Protein AF-A0A9P5IWE4-F1 (afdb_monomer)

Organism: NCBI:txid139641

Secondary structure (DSSP, 8-state):
-HHHHHHHHHHHHHHHHHHS-GGGS-GGGHHHHHHHHHHTT-HHHHHHHHHHHHHH--S-HHHHHHTSSS-----HHHHHHHHHHHHHHHHHHHHHHHHHHHS-S--S----TTS-HHHHHHHHHHHHHHHHHHHHHHHHTT--SHHHHHHHHHHS-HHHHHHHHHT-----HHHHHHHHHHHHH------HHHHHHHHHHHHHHHHHHHT-----HHHHHHHHHHHHHHTT-

Foldseek 3Di:
DVPVVLVVLLVVLVVVCVVPPLVNDDLLCLLVQCLSCLVSVVFVSNWVSLLVLLAPDFAQLLVSNVPNPDDRPDDPVQSVVSLVLSLVLLVQLLVLLVCLLPDQPDDDDDPDPDPPPPVVVVVNQQSVQLNV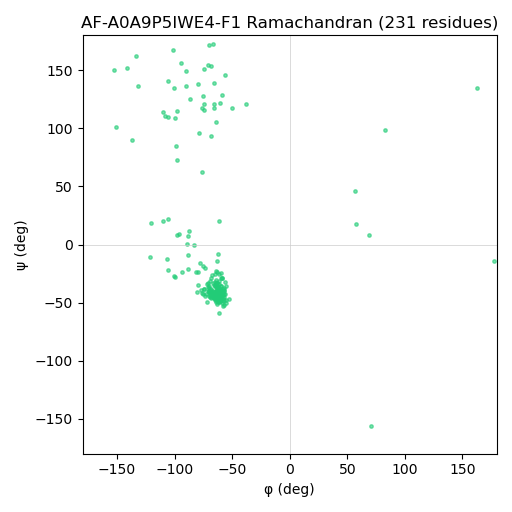LSQVLCVVLLSDDPVSVNVRSRGGHLNSSLVSQLPRDGDTVVQVVQVVVCVPPVDDDDDVPNVVSSVSSNVSSVVSSVVSIGDGSVVVVVVVVVVVVVVPD

Radius of gyration: 24.65 Å; Cα contacts (8 Å, |Δi|>4): 220; chains: 1; bounding box: 62×40×68 Å

pLDDT: mean 80.18, std 16.72, range [37.69, 95.94]

Structure (mmCIF, N/CA/C/O backbone):
data_AF-A0A9P5IWE4-F1
#
_entry.id   AF-A0A9P5IWE4-F1
#
loop_
_atom_site.group_PDB
_atom_site.id
_atom_site.type_symbol
_atom_site.label_atom_id
_atom_site.label_alt_id
_atom_site.label_comp_id
_atom_site.label_asym_id
_atom_site.label_entity_id
_atom_site.label_seq_id
_atom_site.pdbx_PDB_ins_code
_atom_site.Cartn_x
_atom_site.Cartn_y
_atom_site.Cartn_z
_atom_site.occupancy
_atom_site.B_iso_or_equiv
_atom_site.auth_seq_id
_atom_site.auth_comp_id
_atom_site.auth_asym_id
_atom_site.auth_atom_id
_atom_site.pdbx_PDB_model_num
ATOM 1 N N . MET A 1 1 ? -19.707 -2.399 36.790 1.00 53.59 1 MET A N 1
ATOM 2 C CA . MET A 1 1 ? -19.497 -3.563 35.892 1.00 53.59 1 MET A CA 1
ATOM 3 C C . MET A 1 1 ? -18.721 -3.228 34.608 1.00 53.59 1 MET A C 1
ATOM 5 O O . MET A 1 1 ? -18.033 -4.107 34.103 1.00 53.59 1 MET A O 1
ATOM 9 N N . HIS A 1 2 ? -18.761 -1.986 34.102 1.00 62.91 2 HIS A N 1
ATOM 10 C CA . HIS A 1 2 ? -18.034 -1.587 32.883 1.00 62.91 2 HIS A CA 1
ATOM 11 C C . HIS A 1 2 ? -16.498 -1.637 33.000 1.00 62.91 2 HIS A C 1
ATOM 13 O O . HIS A 1 2 ? -15.838 -2.120 32.087 1.00 62.91 2 HIS A O 1
ATOM 19 N N . GLU A 1 3 ? -15.915 -1.200 34.119 1.00 70.25 3 GLU A N 1
ATOM 20 C CA . GLU A 1 3 ? -14.449 -1.109 34.252 1.00 70.25 3 GLU A CA 1
ATOM 21 C C . GLU A 1 3 ? -13.747 -2.469 34.311 1.00 70.25 3 GLU A C 1
ATOM 23 O O . GLU A 1 3 ? -12.768 -2.682 33.601 1.00 70.25 3 GLU A O 1
ATOM 28 N N . ALA A 1 4 ? -14.269 -3.416 35.099 1.00 74.25 4 ALA A N 1
ATOM 29 C CA . ALA A 1 4 ? -13.709 -4.767 35.181 1.00 74.25 4 ALA A CA 1
ATOM 30 C C . ALA A 1 4 ? -13.783 -5.494 33.827 1.00 74.25 4 ALA A C 1
ATOM 32 O O . ALA A 1 4 ? -12.821 -6.136 33.415 1.00 74.25 4 ALA A O 1
ATOM 33 N N . THR A 1 5 ? -14.894 -5.328 33.103 1.00 74.62 5 THR A N 1
ATOM 34 C CA . THR A 1 5 ? -15.086 -5.896 31.761 1.00 74.62 5 THR A CA 1
ATOM 35 C C . THR A 1 5 ? -14.100 -5.287 30.761 1.00 74.62 5 THR A C 1
ATOM 37 O O . THR A 1 5 ? -13.413 -6.020 30.055 1.00 74.62 5 THR A O 1
ATOM 40 N N . ASN A 1 6 ? -13.938 -3.961 30.762 1.00 72.56 6 ASN A N 1
ATOM 41 C CA . ASN A 1 6 ? -12.964 -3.275 29.910 1.00 72.56 6 ASN A CA 1
ATOM 42 C C . ASN A 1 6 ? -11.524 -3.704 30.212 1.00 72.56 6 ASN A C 1
ATOM 44 O O . ASN A 1 6 ? -10.745 -3.922 29.287 1.00 72.56 6 ASN A O 1
ATOM 48 N N . LEU A 1 7 ? -11.170 -3.861 31.491 1.00 78.00 7 LEU A N 1
ATOM 49 C CA . LEU A 1 7 ? -9.839 -4.299 31.905 1.00 78.00 7 LEU A CA 1
ATOM 50 C C . LEU A 1 7 ? -9.550 -5.738 31.455 1.00 78.00 7 LEU A C 1
ATOM 52 O O . LEU A 1 7 ? -8.474 -6.008 30.919 1.00 78.00 7 LEU A O 1
ATOM 56 N N . ILE A 1 8 ? -10.505 -6.653 31.650 1.00 82.94 8 ILE A N 1
ATOM 57 C CA . ILE A 1 8 ? -10.372 -8.059 31.246 1.00 82.94 8 ILE A CA 1
ATOM 58 C C . ILE A 1 8 ? -10.255 -8.163 29.726 1.00 82.94 8 ILE A C 1
ATOM 60 O O . ILE A 1 8 ? -9.349 -8.839 29.239 1.00 82.94 8 ILE A O 1
ATOM 64 N N . ILE A 1 9 ? -11.107 -7.461 28.974 1.00 79.38 9 ILE A N 1
ATOM 65 C CA . ILE A 1 9 ? -11.071 -7.515 27.510 1.00 79.38 9 ILE A CA 1
ATOM 66 C C . ILE A 1 9 ? -9.802 -6.858 26.966 1.00 79.38 9 ILE A C 1
ATOM 68 O O . ILE A 1 9 ? -9.167 -7.431 26.089 1.00 79.38 9 ILE A O 1
ATOM 72 N N . ALA A 1 10 ? -9.362 -5.722 27.514 1.00 77.44 10 ALA A N 1
ATOM 73 C CA . ALA A 1 10 ? -8.100 -5.105 27.105 1.00 77.44 10 ALA A CA 1
ATOM 74 C C . ALA A 1 10 ? -6.900 -6.029 27.375 1.00 77.44 10 ALA A C 1
ATOM 76 O O . ALA A 1 10 ? -5.994 -6.135 26.548 1.00 77.44 10 ALA A O 1
ATOM 77 N N . LYS A 1 11 ? -6.893 -6.737 28.514 1.00 84.75 11 LYS A N 1
ATOM 78 C CA . LYS A 1 11 ? -5.844 -7.711 28.842 1.00 84.75 11 LYS A CA 1
ATOM 79 C C . LYS A 1 11 ? -5.873 -8.915 27.899 1.00 84.75 11 LYS A C 1
ATOM 81 O O . LYS A 1 11 ? -4.818 -9.326 27.419 1.00 84.75 11 LYS A O 1
ATOM 86 N N . TRP A 1 12 ? -7.060 -9.450 27.615 1.00 86.25 12 TRP A N 1
ATOM 87 C CA . TRP A 1 12 ? -7.237 -10.522 26.639 1.00 86.25 12 TRP A CA 1
ATOM 88 C C . TRP A 1 12 ? -6.775 -10.085 25.246 1.00 86.25 12 TRP A C 1
ATOM 90 O O . TRP A 1 12 ? -5.969 -10.780 24.639 1.00 86.25 12 TRP A O 1
ATOM 100 N N . ALA A 1 13 ? -7.198 -8.909 24.778 1.00 81.38 13 ALA A N 1
ATOM 101 C CA . ALA A 1 13 ? -6.863 -8.399 23.455 1.00 81.38 13 ALA A CA 1
ATOM 102 C C . ALA A 1 13 ? -5.350 -8.207 23.295 1.00 81.38 13 ALA A C 1
ATOM 104 O O . ALA A 1 13 ? -4.779 -8.656 22.308 1.00 81.38 13 ALA A O 1
ATOM 105 N N . ARG A 1 14 ? -4.662 -7.629 24.290 1.00 81.81 14 ARG A N 1
ATOM 106 C CA . ARG A 1 14 ? -3.191 -7.523 24.266 1.00 81.81 14 ARG A CA 1
ATOM 107 C C . ARG A 1 14 ? -2.515 -8.891 24.218 1.00 81.81 14 ARG A C 1
ATOM 109 O O . ARG A 1 14 ? -1.581 -9.086 23.450 1.00 81.81 14 ARG A O 1
ATOM 116 N N . SER A 1 15 ? -2.998 -9.850 25.012 1.00 86.75 15 SER A N 1
ATOM 117 C CA . SER A 1 15 ? -2.485 -11.224 24.977 1.00 86.75 15 SER A CA 1
ATOM 118 C C . SER A 1 15 ? -2.710 -11.881 23.613 1.00 86.75 15 SER A C 1
ATOM 120 O O . SER A 1 15 ? -1.835 -12.594 23.129 1.00 86.75 15 SER A O 1
ATOM 122 N N . TYR A 1 16 ? -3.863 -11.628 22.994 1.00 86.81 16 TYR A N 1
ATOM 123 C CA . TYR A 1 16 ? -4.198 -12.107 21.662 1.00 86.81 16 TYR A CA 1
ATOM 124 C C . TYR A 1 16 ? -3.250 -11.519 20.613 1.00 86.81 16 TYR A C 1
ATOM 126 O O . TYR A 1 16 ? -2.615 -12.279 19.894 1.00 86.81 16 TYR A O 1
ATOM 134 N N . PHE A 1 17 ? -3.058 -10.197 20.576 1.00 85.69 17 PHE A N 1
ATOM 135 C CA . PHE A 1 17 ? -2.161 -9.562 19.600 1.00 85.69 17 PHE A CA 1
ATOM 136 C C . PHE A 1 17 ? -0.681 -9.897 19.809 1.00 85.69 17 PHE A C 1
ATOM 138 O O . PHE A 1 17 ? 0.089 -9.895 18.852 1.00 85.69 17 PHE A O 1
ATOM 145 N N . HIS A 1 18 ? -0.279 -10.229 21.037 1.00 85.50 18 HIS A N 1
ATOM 146 C CA . HIS A 1 18 ? 1.060 -10.747 21.307 1.00 85.50 18 HIS A CA 1
ATOM 147 C C . HIS A 1 18 ? 1.252 -12.163 20.739 1.00 85.50 18 HIS A C 1
ATOM 149 O O . HIS A 1 18 ? 2.315 -12.481 20.213 1.00 85.50 18 HIS A O 1
ATOM 155 N N . ALA A 1 19 ? 0.240 -13.028 20.852 1.00 88.06 19 ALA A N 1
ATOM 156 C CA . ALA A 1 19 ? 0.277 -14.385 20.302 1.00 88.06 19 ALA A CA 1
ATOM 157 C C . ALA A 1 19 ? -0.013 -14.430 18.791 1.00 88.06 19 ALA A C 1
ATOM 159 O O . ALA A 1 19 ? 0.354 -15.384 18.111 1.00 88.06 19 ALA A O 1
ATOM 160 N N . SER A 1 20 ? -0.701 -13.420 18.267 1.00 87.44 20 SER A N 1
ATOM 161 C CA . SER A 1 20 ? -1.136 -13.312 16.878 1.00 87.44 20 SER A CA 1
ATOM 162 C C . SER A 1 20 ? -0.893 -11.881 16.393 1.00 87.44 20 SER A C 1
ATOM 164 O O . SER A 1 20 ? -1.759 -11.015 16.538 1.00 87.44 20 SER A O 1
ATOM 166 N N . PRO A 1 21 ? 0.294 -11.599 15.835 1.00 88.69 21 PRO A N 1
ATOM 167 C CA . PRO A 1 21 ? 0.624 -10.285 15.307 1.00 88.69 21 PRO A CA 1
ATOM 168 C C . PRO A 1 21 ? -0.379 -9.806 14.249 1.00 88.69 21 PRO A C 1
ATOM 170 O O . PRO A 1 21 ? -0.886 -10.568 13.424 1.00 88.69 21 PRO A O 1
ATOM 173 N N . ILE A 1 22 ? -0.634 -8.496 14.208 1.00 88.38 22 ILE A N 1
ATOM 174 C CA . ILE A 1 22 ? -1.583 -7.889 13.254 1.00 88.38 22 ILE A CA 1
ATOM 175 C C . ILE A 1 22 ? -1.174 -8.143 11.794 1.00 88.38 22 ILE A C 1
ATOM 177 O O . ILE A 1 22 ? -2.025 -8.228 10.909 1.00 88.38 22 ILE A O 1
ATOM 181 N N . ILE A 1 23 ? 0.125 -8.289 11.524 1.00 87.50 23 ILE A N 1
ATOM 182 C CA . ILE A 1 23 ? 0.634 -8.566 10.176 1.00 87.50 23 ILE A CA 1
ATOM 183 C C . ILE A 1 23 ? 0.186 -9.930 9.632 1.00 87.50 23 ILE A C 1
ATOM 185 O O . ILE A 1 23 ? 0.036 -10.055 8.414 1.00 87.50 23 ILE A O 1
ATOM 189 N N . ASP A 1 24 ? -0.115 -10.891 10.506 1.00 89.69 24 ASP A N 1
ATOM 190 C CA . ASP A 1 24 ? -0.492 -12.260 10.134 1.00 89.69 24 ASP A CA 1
ATOM 191 C C . ASP A 1 24 ? -2.000 -12.420 9.897 1.00 89.69 24 ASP A C 1
ATOM 193 O O . ASP A 1 24 ? -2.459 -13.436 9.376 1.00 89.69 24 ASP A O 1
ATOM 197 N N . HIS A 1 25 ? -2.787 -11.396 10.234 1.00 89.88 25 HIS A N 1
ATOM 198 C CA . HIS A 1 25 ? -4.233 -11.419 10.054 1.00 89.88 25 HIS A CA 1
ATOM 199 C C . HIS A 1 25 ? -4.642 -11.262 8.588 1.00 89.88 25 HIS A C 1
ATOM 201 O O . HIS A 1 25 ? -3.966 -10.600 7.779 1.00 89.88 25 HIS A O 1
ATOM 207 N N . ARG A 1 26 ? -5.796 -11.851 8.248 1.00 90.31 26 ARG A N 1
ATOM 208 C CA . ARG A 1 26 ? -6.389 -11.712 6.917 1.00 90.31 26 ARG A CA 1
ATOM 209 C C . ARG A 1 26 ? -6.921 -10.296 6.743 1.00 90.31 26 ARG A C 1
ATOM 211 O O . ARG A 1 26 ? -7.299 -9.623 7.698 1.00 90.31 26 ARG A O 1
ATOM 218 N N . LEU A 1 27 ? -6.993 -9.849 5.490 1.00 88.00 27 LEU A N 1
ATOM 219 C CA . LEU A 1 27 ? -7.531 -8.528 5.158 1.00 88.00 27 LEU A CA 1
ATOM 220 C C . LEU A 1 27 ? -8.974 -8.347 5.668 1.00 88.00 27 LEU A C 1
ATOM 222 O O . LEU A 1 27 ? -9.312 -7.275 6.160 1.00 88.00 27 LEU A O 1
ATOM 226 N N . SER A 1 28 ? -9.782 -9.411 5.604 1.00 89.81 28 SER A N 1
ATOM 227 C CA . SER A 1 28 ? -11.166 -9.455 6.097 1.00 89.81 28 SER A CA 1
ATOM 228 C C . SER A 1 28 ? -11.303 -9.161 7.587 1.00 89.81 28 SER A C 1
ATOM 230 O O . SER A 1 28 ? -12.360 -8.722 8.027 1.00 89.81 28 SER A O 1
ATOM 232 N N . ASP A 1 29 ? -10.244 -9.398 8.359 1.00 90.94 29 ASP A N 1
ATOM 233 C CA . ASP A 1 29 ? -10.280 -9.287 9.814 1.00 90.94 29 ASP A CA 1
ATOM 234 C C . ASP A 1 29 ? -9.944 -7.854 10.252 1.00 90.94 29 ASP A C 1
ATOM 236 O O . ASP A 1 29 ? -10.312 -7.429 11.346 1.00 90.94 29 ASP A O 1
ATOM 240 N N . LEU A 1 30 ? -9.275 -7.072 9.392 1.00 92.00 30 LEU A N 1
ATOM 241 C CA . LEU A 1 30 ? -8.781 -5.740 9.741 1.00 92.00 30 LEU A CA 1
ATOM 242 C C . LEU A 1 30 ? -9.874 -4.762 10.205 1.00 92.00 30 LEU A C 1
ATOM 244 O O . LEU A 1 30 ? -9.601 -4.057 11.176 1.00 92.00 30 LEU A O 1
ATOM 248 N N . PRO A 1 31 ? -11.089 -4.700 9.613 1.00 92.12 31 PRO A N 1
ATOM 249 C CA . PRO A 1 31 ? -12.160 -3.850 10.140 1.00 92.12 31 PRO A CA 1
ATOM 250 C C . PRO A 1 31 ? -12.505 -4.174 11.601 1.00 92.12 31 PRO A C 1
ATOM 252 O O . PRO A 1 31 ? -12.620 -3.272 12.430 1.00 92.12 31 PRO A O 1
ATOM 255 N N . PHE A 1 32 ? -12.583 -5.460 11.946 1.00 90.94 32 PHE A N 1
ATOM 256 C CA . PHE A 1 32 ? -12.880 -5.901 13.306 1.00 90.94 32 PHE A CA 1
ATOM 257 C C . PHE A 1 32 ? -11.752 -5.565 14.285 1.00 90.94 32 PHE A C 1
ATOM 259 O O . PHE A 1 32 ? -11.999 -5.025 15.363 1.00 90.94 32 PHE A O 1
ATOM 266 N N . LEU A 1 33 ? -10.497 -5.816 13.898 1.00 91.69 33 LEU A N 1
ATOM 267 C CA . LEU A 1 33 ? -9.338 -5.470 14.729 1.00 91.69 33 LEU A CA 1
ATOM 268 C C . LEU A 1 33 ? -9.210 -3.953 14.915 1.00 91.69 33 LEU A C 1
ATOM 270 O O . LEU A 1 33 ? -8.820 -3.494 15.986 1.00 91.69 33 LEU A O 1
ATOM 274 N N . PHE A 1 34 ? -9.565 -3.174 13.890 1.00 91.81 34 PHE A N 1
ATOM 275 C CA . PHE A 1 34 ? -9.579 -1.714 13.939 1.00 91.81 34 PHE A CA 1
ATOM 276 C C . PHE A 1 34 ? -10.584 -1.223 14.984 1.00 91.81 34 PHE A C 1
ATOM 278 O O . PHE A 1 34 ? -10.243 -0.376 15.811 1.00 91.81 34 PHE A O 1
ATOM 285 N N . PHE A 1 35 ? -11.781 -1.816 15.006 1.00 89.94 35 PHE A N 1
ATOM 286 C CA . PHE A 1 35 ? -12.797 -1.564 16.025 1.00 89.94 35 PHE A CA 1
ATOM 287 C C . PHE A 1 35 ? -12.338 -1.954 17.438 1.00 89.94 35 PHE A C 1
ATOM 289 O O . PHE A 1 35 ? -12.437 -1.134 18.351 1.00 89.94 35 PHE A O 1
ATOM 296 N N . ILE A 1 36 ? -11.799 -3.164 17.631 1.00 88.81 36 ILE A N 1
ATOM 297 C CA . ILE A 1 36 ? -11.293 -3.614 18.940 1.00 88.81 36 ILE A CA 1
ATOM 298 C C . ILE A 1 36 ? -10.22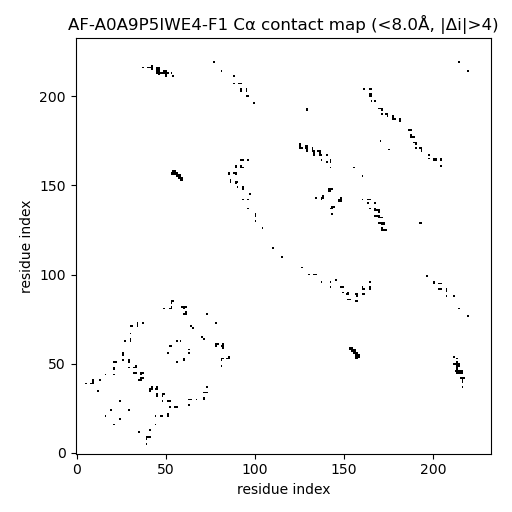9 -2.643 19.452 1.00 88.81 36 ILE A C 1
ATOM 300 O O . ILE A 1 36 ? -10.333 -2.130 20.569 1.00 88.81 36 ILE A O 1
ATOM 304 N N . ALA A 1 37 ? -9.225 -2.345 18.625 1.00 90.12 37 ALA A N 1
ATOM 305 C CA . ALA A 1 37 ? -8.127 -1.480 19.030 1.00 90.12 37 ALA A CA 1
ATOM 306 C C . ALA A 1 37 ? -8.604 -0.054 19.351 1.00 90.12 37 ALA A C 1
ATOM 308 O O . ALA A 1 37 ? -8.111 0.576 20.291 1.00 90.12 37 ALA A O 1
ATOM 309 N N . TRP A 1 38 ? -9.611 0.432 18.618 1.00 89.00 38 TRP A N 1
ATOM 310 C CA . TRP A 1 38 ? -10.285 1.691 18.910 1.00 89.00 38 TRP A CA 1
ATOM 311 C C . TRP A 1 38 ? -10.969 1.667 20.279 1.00 89.00 38 TRP A C 1
ATOM 313 O O . TRP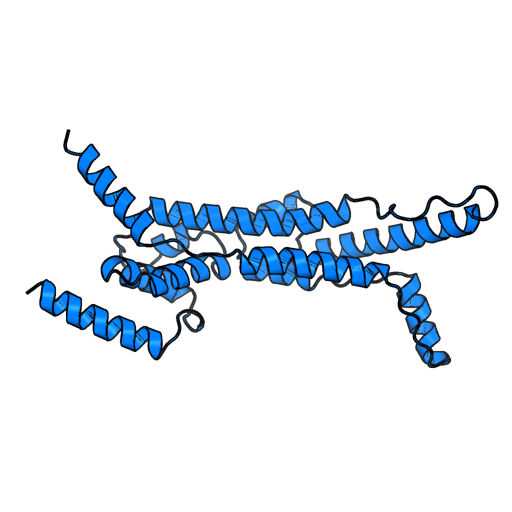 A 1 38 ? -10.628 2.488 21.135 1.00 89.00 38 TRP A O 1
ATOM 323 N N . VAL A 1 39 ? -11.904 0.739 20.513 1.00 85.88 39 VAL A N 1
ATOM 324 C CA . VAL A 1 39 ? -12.744 0.699 21.725 1.00 85.88 39 VAL A CA 1
ATOM 325 C C . VAL A 1 39 ? -11.918 0.491 22.985 1.00 85.88 39 VAL A C 1
ATOM 327 O O . VAL A 1 39 ? -12.108 1.220 23.960 1.00 85.88 39 VAL A O 1
ATOM 330 N N . PHE A 1 40 ? -10.956 -0.432 22.951 1.00 85.69 40 PHE A N 1
ATOM 331 C CA . PHE A 1 40 ? -10.155 -0.807 24.120 1.00 85.69 40 PHE A CA 1
ATOM 332 C C . PHE A 1 40 ? -8.906 0.055 24.329 1.00 85.69 40 PHE A C 1
ATOM 334 O O . PHE A 1 40 ? -8.068 -0.263 25.171 1.00 85.69 40 PHE A O 1
ATOM 341 N N . ASN A 1 41 ? -8.795 1.172 23.606 1.00 86.62 41 ASN A N 1
ATOM 342 C CA . ASN A 1 41 ? -7.712 2.141 23.753 1.00 86.62 41 ASN A CA 1
ATOM 343 C C . ASN A 1 41 ? -6.310 1.523 23.564 1.00 86.62 41 ASN A C 1
ATOM 345 O O . ASN A 1 41 ? -5.396 1.737 24.363 1.00 86.62 41 ASN A O 1
ATOM 349 N N . MET A 1 42 ? -6.160 0.718 22.513 1.00 88.06 42 MET A N 1
ATOM 350 C CA . MET A 1 42 ? -4.941 -0.029 22.207 1.00 88.06 42 MET A CA 1
ATOM 351 C C . MET A 1 42 ? -4.134 0.733 21.154 1.00 88.06 42 MET A C 1
ATOM 353 O O . MET A 1 42 ? -4.323 0.544 19.957 1.00 88.06 42 MET A O 1
ATOM 357 N N . GLU A 1 43 ? -3.320 1.695 21.596 1.00 90.88 43 GLU A N 1
ATOM 358 C CA . GLU A 1 43 ? -2.700 2.691 20.709 1.00 90.88 43 GLU A CA 1
ATOM 359 C C . GLU A 1 43 ? -1.765 2.074 19.657 1.00 90.88 43 GLU A C 1
ATOM 361 O O . GLU A 1 43 ? -1.860 2.433 18.478 1.00 90.88 43 GLU A O 1
ATOM 366 N N . ASP A 1 44 ? -0.916 1.128 20.058 1.00 91.31 44 ASP A N 1
ATOM 367 C CA . ASP A 1 44 ? 0.059 0.496 19.168 1.00 91.31 44 ASP A CA 1
ATOM 368 C C . ASP A 1 44 ? -0.635 -0.418 18.155 1.00 91.31 44 ASP A C 1
ATOM 370 O O . ASP A 1 44 ? -0.372 -0.353 16.952 1.00 91.31 44 ASP A O 1
ATOM 374 N N . GLU A 1 45 ? -1.589 -1.222 18.617 1.00 91.75 45 GLU A N 1
ATOM 375 C CA . GLU A 1 45 ? -2.388 -2.110 17.781 1.00 91.75 45 GLU A CA 1
ATOM 376 C C . GLU A 1 45 ? -3.263 -1.320 16.813 1.00 91.75 45 GLU A C 1
ATOM 378 O O . GLU A 1 45 ? -3.334 -1.645 15.630 1.00 91.75 45 GLU A O 1
ATOM 383 N N . PHE A 1 46 ? -3.857 -0.217 17.266 1.00 93.06 46 PHE A N 1
ATOM 384 C CA . PHE A 1 46 ? -4.621 0.685 16.412 1.00 93.06 46 PHE A CA 1
ATOM 385 C C . PHE A 1 46 ? -3.750 1.243 15.288 1.00 93.06 46 PHE A C 1
ATOM 387 O O . PHE A 1 46 ? -4.142 1.236 14.115 1.00 93.06 46 PHE A O 1
ATOM 394 N N . GLN A 1 47 ? -2.538 1.690 15.620 1.00 94.88 47 GLN A N 1
ATOM 395 C CA . GLN A 1 47 ? -1.594 2.179 14.627 1.00 94.88 47 GLN A CA 1
ATOM 396 C C . GLN A 1 47 ? -1.169 1.066 13.657 1.00 94.88 47 GLN A C 1
ATOM 398 O O . GLN A 1 47 ? -1.077 1.287 12.449 1.00 94.88 47 GLN A O 1
ATOM 403 N N . GLN A 1 48 ? -0.943 -0.149 14.144 1.00 94.00 48 GLN A N 1
ATOM 404 C CA . GLN A 1 48 ? -0.569 -1.270 13.290 1.00 94.00 48 GLN A CA 1
ATOM 405 C C . GLN A 1 48 ? -1.709 -1.714 12.365 1.00 94.00 48 GLN A C 1
ATOM 407 O O . GLN A 1 48 ? -1.474 -1.866 11.165 1.00 94.00 48 GLN A O 1
ATOM 412 N N . VAL A 1 49 ? -2.942 -1.857 12.864 1.00 94.81 49 VAL A N 1
ATOM 413 C CA . VAL A 1 49 ? -4.102 -2.234 12.039 1.00 94.81 49 VAL A CA 1
ATOM 414 C C . VAL A 1 49 ? -4.334 -1.192 10.955 1.00 94.81 49 VAL A C 1
ATOM 416 O O . VAL A 1 49 ? -4.418 -1.527 9.777 1.00 94.81 49 VAL A O 1
ATOM 419 N N . THR A 1 50 ? -4.356 0.088 11.322 1.00 95.44 50 THR A N 1
ATOM 420 C CA . THR A 1 50 ? -4.572 1.173 10.356 1.00 95.44 50 THR A CA 1
ATOM 421 C C . THR A 1 50 ? -3.457 1.287 9.317 1.00 95.44 50 THR A C 1
ATOM 423 O O . THR A 1 50 ? -3.713 1.664 8.171 1.00 95.44 50 THR A O 1
ATOM 426 N N . ARG A 1 51 ? -2.218 0.936 9.677 1.00 95.50 51 ARG A N 1
ATOM 427 C CA . ARG A 1 51 ? -1.115 0.787 8.721 1.00 95.50 51 ARG A CA 1
ATOM 428 C C . ARG A 1 51 ? -1.365 -0.385 7.768 1.00 95.50 51 ARG A C 1
ATOM 430 O O . ARG A 1 51 ? -1.217 -0.213 6.562 1.00 95.50 51 ARG A O 1
ATOM 437 N N . GLN A 1 52 ? -1.778 -1.545 8.279 1.00 95.31 52 GLN A N 1
ATOM 438 C CA . GLN A 1 52 ? -2.073 -2.722 7.454 1.00 95.31 52 GLN A CA 1
ATOM 439 C C . GLN A 1 52 ? -3.269 -2.506 6.522 1.00 95.31 52 GLN A C 1
ATOM 441 O O . GLN A 1 52 ? -3.222 -2.947 5.378 1.00 95.31 52 GLN A O 1
ATOM 446 N N . MET A 1 53 ? -4.297 -1.770 6.953 1.00 95.06 53 MET A N 1
ATOM 447 C CA . MET A 1 53 ? -5.420 -1.404 6.085 1.00 95.06 53 MET A CA 1
ATOM 448 C C . MET A 1 53 ? -4.944 -0.569 4.892 1.00 95.06 53 MET A C 1
ATOM 450 O O . MET A 1 53 ? -5.298 -0.876 3.758 1.00 95.06 53 MET A O 1
ATOM 454 N N . GLN A 1 54 ? -4.083 0.430 5.107 1.00 94.69 54 GLN A N 1
ATOM 455 C CA . GLN A 1 54 ? -3.481 1.190 4.002 1.00 94.69 54 GLN A CA 1
ATOM 456 C C . GLN A 1 54 ? -2.587 0.309 3.113 1.00 94.69 54 GLN A C 1
ATOM 458 O O . GLN A 1 54 ? -2.550 0.480 1.897 1.00 94.69 54 GLN A O 1
ATOM 463 N N . TYR A 1 55 ? -1.863 -0.639 3.711 1.00 94.81 55 TYR A N 1
ATOM 464 C CA . TYR A 1 55 ? -0.912 -1.488 2.998 1.00 94.81 55 TYR A CA 1
ATOM 465 C C . TYR A 1 55 ? -1.588 -2.527 2.095 1.00 94.81 55 TYR A C 1
ATOM 467 O O . TYR A 1 55 ? -1.227 -2.668 0.925 1.00 94.81 55 TYR A O 1
ATOM 475 N N . LYS A 1 56 ? -2.565 -3.259 2.644 1.00 93.94 56 LYS A N 1
ATOM 476 C CA . LYS A 1 56 ? -3.120 -4.485 2.056 1.00 93.94 56 LYS A CA 1
ATOM 477 C C . LYS A 1 56 ? -4.446 -4.280 1.326 1.00 93.94 56 LYS A C 1
ATOM 479 O O . LYS A 1 56 ? -4.729 -5.062 0.421 1.00 93.94 56 LYS A O 1
ATOM 484 N N . THR A 1 57 ? -5.252 -3.279 1.696 1.00 94.06 57 THR A N 1
ATOM 485 C CA . THR A 1 57 ? -6.617 -3.145 1.157 1.00 94.06 57 THR A CA 1
ATOM 486 C C . THR A 1 57 ? -6.591 -2.842 -0.331 1.00 94.06 57 THR A C 1
ATOM 488 O O . THR A 1 57 ? -6.022 -1.839 -0.756 1.00 94.06 57 THR A O 1
ATOM 491 N N . VAL A 1 58 ? -7.210 -3.728 -1.107 1.00 93.12 58 VAL A N 1
ATOM 492 C CA . VAL A 1 58 ? -7.490 -3.541 -2.532 1.00 93.12 58 VAL A CA 1
ATOM 493 C C . VAL A 1 58 ? -8.858 -2.878 -2.647 1.00 93.12 58 VAL A C 1
ATOM 495 O O . VAL A 1 58 ? -9.784 -3.271 -1.940 1.00 93.12 58 VAL A O 1
ATOM 498 N N . GLY A 1 59 ? -8.988 -1.881 -3.518 1.00 91.75 59 GLY A N 1
ATOM 499 C CA . GLY A 1 59 ? -10.190 -1.055 -3.588 1.00 91.75 59 GLY A CA 1
ATOM 500 C C . GLY A 1 59 ? -10.337 -0.128 -2.380 1.00 91.75 59 GLY A C 1
ATOM 501 O O . GLY A 1 59 ? -9.359 0.222 -1.716 1.00 91.75 59 GLY A O 1
ATOM 502 N N . SER A 1 60 ? -11.569 0.285 -2.097 1.00 92.81 60 SER A N 1
ATOM 503 C CA . SER A 1 60 ? -11.915 1.263 -1.060 1.00 92.81 60 SER A CA 1
ATOM 504 C C . SER A 1 60 ? -11.841 0.673 0.356 1.00 92.81 60 SER A C 1
ATOM 506 O O . SER A 1 60 ? -12.484 -0.331 0.665 1.00 92.81 60 SER A O 1
ATOM 508 N N . ILE A 1 61 ? -11.107 1.337 1.260 1.00 93.19 61 ILE A N 1
ATOM 509 C CA . ILE A 1 61 ? -11.134 1.029 2.701 1.00 93.19 61 ILE A CA 1
ATOM 510 C C . ILE A 1 61 ? -12.531 1.305 3.265 1.00 93.19 61 ILE A C 1
ATOM 512 O O . ILE A 1 61 ? -12.987 0.582 4.146 1.00 93.19 61 ILE A O 1
ATOM 516 N N . ILE A 1 62 ? -13.219 2.326 2.745 1.00 93.06 62 ILE A N 1
ATOM 517 C CA . ILE A 1 62 ? -14.577 2.682 3.169 1.00 93.06 62 ILE A CA 1
ATOM 518 C C . ILE A 1 62 ? -15.527 1.518 2.889 1.00 93.06 62 ILE A C 1
ATOM 520 O O . ILE A 1 62 ? -16.219 1.070 3.799 1.00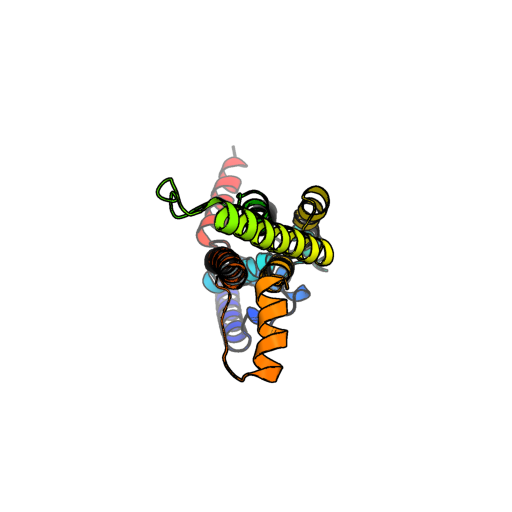 93.06 62 ILE A O 1
ATOM 524 N N . ASP A 1 63 ? -15.482 0.970 1.678 1.00 91.31 63 ASP A N 1
ATOM 525 C CA . ASP A 1 63 ? -16.368 -0.119 1.260 1.00 91.31 63 ASP A CA 1
ATOM 526 C C . ASP A 1 63 ? -16.006 -1.416 1.993 1.00 91.31 63 ASP A C 1
ATOM 528 O O . ASP A 1 63 ? -16.886 -2.175 2.395 1.00 91.31 63 ASP A O 1
ATOM 532 N N . SER A 1 64 ? -14.713 -1.650 2.247 1.00 90.06 64 SER A N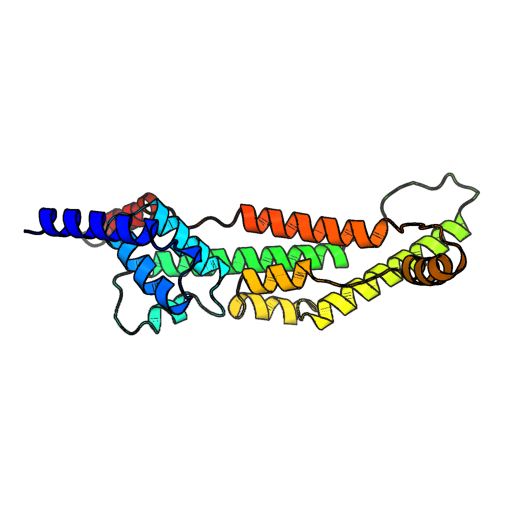 1
ATOM 533 C CA . SER A 1 64 ? -14.247 -2.790 3.045 1.00 90.06 64 SER A CA 1
ATOM 534 C C . SER A 1 64 ? -14.744 -2.751 4.492 1.00 90.06 64 SER A C 1
ATOM 536 O O . SER A 1 64 ? -14.945 -3.812 5.077 1.00 90.06 64 SER A O 1
ATOM 538 N N . VAL A 1 65 ? -14.906 -1.567 5.091 1.00 90.12 65 VAL A N 1
ATOM 539 C CA . VAL A 1 65 ? -15.480 -1.439 6.439 1.00 90.12 65 VAL A CA 1
ATOM 540 C C . VAL A 1 65 ? -17.007 -1.509 6.387 1.00 90.12 65 VAL A C 1
ATOM 542 O O . VAL A 1 65 ? -17.600 -2.173 7.227 1.00 90.12 65 VAL A O 1
ATOM 545 N N . ALA A 1 66 ? -17.642 -0.881 5.393 1.00 88.69 66 ALA A N 1
ATOM 546 C CA . ALA A 1 66 ? -19.100 -0.864 5.245 1.00 88.69 66 ALA A CA 1
ATOM 547 C C . ALA A 1 66 ? -19.696 -2.237 4.890 1.00 88.69 66 ALA A C 1
ATOM 549 O O . ALA A 1 66 ? -20.834 -2.525 5.235 1.00 88.69 66 ALA A O 1
ATOM 550 N N . SER A 1 67 ? -18.932 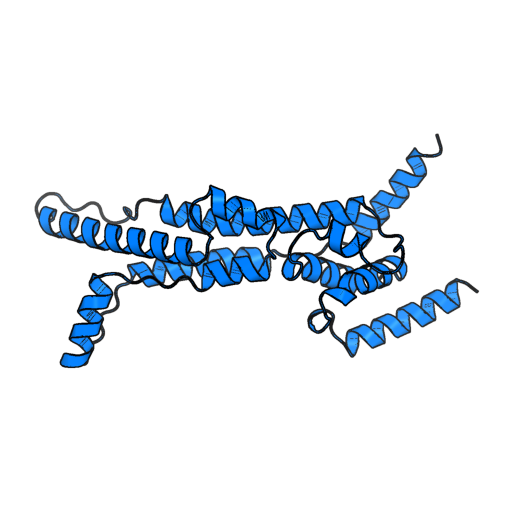-3.090 4.205 1.00 88.25 67 SER A N 1
ATOM 551 C CA . SER A 1 67 ? -19.325 -4.469 3.886 1.00 88.25 67 SER A CA 1
ATOM 552 C C . SER A 1 67 ? -19.066 -5.460 5.024 1.00 88.25 67 SER A C 1
ATOM 554 O O . SER A 1 67 ? -19.348 -6.651 4.871 1.00 88.25 67 SER A O 1
ATOM 556 N N . PHE A 1 68 ? -18.520 -5.005 6.158 1.00 88.00 68 PHE A N 1
ATOM 557 C CA . PHE A 1 68 ? -18.302 -5.881 7.300 1.00 88.00 68 PHE A CA 1
ATOM 558 C C . PHE A 1 68 ? -19.657 -6.351 7.868 1.00 88.00 68 PHE A C 1
ATOM 560 O O . PHE A 1 68 ? -20.573 -5.539 7.967 1.00 88.00 68 PHE A O 1
ATOM 567 N N . PRO A 1 69 ? -19.820 -7.628 8.276 1.00 87.62 69 PRO A N 1
ATOM 568 C CA . PRO A 1 69 ? -21.131 -8.186 8.646 1.00 87.62 69 PRO A CA 1
ATOM 569 C C . PRO A 1 69 ? -21.827 -7.538 9.852 1.00 87.62 69 PRO A C 1
ATOM 571 O O . PRO A 1 69 ? -22.958 -7.896 10.172 1.00 87.62 69 PRO A O 1
ATOM 574 N N . VAL A 1 70 ? -21.133 -6.655 10.566 1.00 84.12 70 VAL A N 1
ATOM 575 C CA . VAL A 1 70 ? -21.604 -5.999 11.783 1.00 84.12 70 VAL A CA 1
ATOM 576 C C . VAL A 1 70 ? -21.334 -4.510 11.652 1.00 84.12 70 VAL A C 1
ATOM 578 O O . VAL A 1 70 ? -20.227 -4.125 11.277 1.00 84.12 70 VAL A O 1
ATOM 581 N N . ASP A 1 71 ? -22.305 -3.682 12.030 1.00 80.56 71 ASP A N 1
ATOM 582 C CA . ASP A 1 71 ? -22.104 -2.240 12.133 1.00 80.56 71 ASP A CA 1
ATOM 583 C C . ASP A 1 71 ? -21.079 -1.937 13.229 1.00 80.56 71 ASP A C 1
ATOM 585 O O . ASP A 1 71 ? -21.342 -2.041 14.431 1.00 80.56 71 ASP A O 1
ATOM 589 N N . LEU A 1 72 ? -19.868 -1.582 12.806 1.00 80.81 72 LEU A N 1
ATOM 590 C CA . LEU A 1 72 ? -18.795 -1.205 13.710 1.00 80.81 72 LEU A CA 1
ATOM 591 C C . LEU A 1 72 ? -18.914 0.298 14.003 1.00 80.81 72 LEU A C 1
ATOM 593 O O . LEU A 1 72 ? -18.887 1.091 13.059 1.00 80.81 72 LEU A O 1
ATOM 597 N N . PRO A 1 73 ? -18.985 0.736 15.275 1.00 78.38 73 PRO A N 1
ATOM 598 C CA . PRO A 1 73 ? -19.050 2.151 15.645 1.00 78.38 73 PRO A CA 1
ATOM 599 C C . PRO A 1 73 ? -17.665 2.807 15.515 1.00 78.38 73 PRO A C 1
ATOM 601 O O . PRO A 1 73 ? -17.043 3.251 16.482 1.00 78.38 73 PRO A O 1
ATOM 604 N N . ILE A 1 74 ? -17.153 2.820 14.291 1.00 76.94 74 ILE A N 1
ATOM 605 C CA . ILE A 1 74 ? -15.902 3.446 13.895 1.00 76.94 74 ILE A CA 1
ATOM 606 C C . ILE A 1 74 ? -16.248 4.776 13.238 1.00 76.94 74 ILE A C 1
ATOM 608 O O . ILE A 1 74 ? -17.118 4.858 12.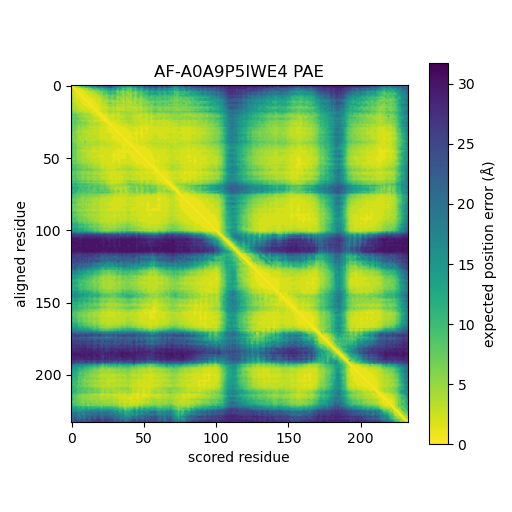373 1.00 76.94 74 ILE A O 1
ATOM 612 N N . LEU A 1 75 ? -15.526 5.829 13.608 1.00 79.81 75 LEU A N 1
ATOM 613 C CA . LEU A 1 75 ? -15.710 7.139 13.002 1.00 79.81 75 LEU A CA 1
ATOM 614 C C . LEU A 1 75 ? -15.431 7.116 11.500 1.00 79.81 75 LEU A C 1
ATOM 616 O O . LEU A 1 75 ? -14.311 6.850 11.053 1.00 79.81 75 LEU A O 1
ATOM 620 N N . HIS A 1 76 ? -16.442 7.511 10.726 1.00 85.81 76 HIS A N 1
ATOM 621 C CA . HIS A 1 76 ? -16.332 7.646 9.278 1.00 85.81 76 HIS A CA 1
ATOM 622 C C . HIS A 1 76 ? -15.183 8.585 8.873 1.00 85.81 76 HIS A C 1
ATOM 624 O O . HIS A 1 76 ? -14.454 8.310 7.922 1.00 85.81 76 HIS A O 1
ATOM 630 N N . SER A 1 77 ? -14.940 9.647 9.647 1.00 87.75 77 SER A N 1
ATOM 631 C CA . SER A 1 77 ? -13.834 10.587 9.424 1.00 87.75 77 SER A CA 1
ATOM 632 C C . SER A 1 77 ? -12.449 9.928 9.525 1.00 87.75 77 SER A C 1
ATOM 634 O O . SER A 1 77 ? -11.551 10.260 8.743 1.00 87.75 77 SER A O 1
ATOM 636 N N . SER A 1 78 ? -12.265 8.962 10.432 1.00 90.00 78 SER A N 1
ATOM 637 C CA . SER A 1 78 ? -11.026 8.186 10.543 1.00 90.00 78 SER A CA 1
ATOM 638 C C . SER A 1 78 ? -10.858 7.242 9.350 1.00 90.00 78 SER A C 1
ATOM 640 O O . SER A 1 78 ? -9.764 7.171 8.790 1.00 90.00 78 SER A O 1
ATOM 642 N N . ILE A 1 79 ? -11.935 6.599 8.886 1.00 91.88 79 ILE A N 1
ATOM 643 C CA . ILE A 1 79 ? -11.921 5.741 7.687 1.00 91.88 79 ILE A CA 1
ATOM 644 C C . ILE A 1 79 ? -11.570 6.562 6.435 1.00 91.88 79 ILE A C 1
ATOM 646 O O . ILE A 1 79 ? -10.666 6.200 5.684 1.00 91.88 79 ILE A O 1
ATOM 650 N N . GLN A 1 80 ? -12.198 7.724 6.242 1.00 93.25 80 GLN A N 1
ATOM 651 C CA . GLN A 1 80 ? -11.881 8.640 5.139 1.00 93.25 80 GLN A CA 1
ATOM 652 C C . GLN A 1 80 ? -10.425 9.117 5.172 1.00 93.25 80 GLN A C 1
ATOM 654 O O . GLN A 1 80 ? -9.797 9.337 4.135 1.00 93.25 80 GLN A O 1
ATOM 659 N N . LYS A 1 81 ? -9.867 9.324 6.367 1.00 93.19 81 LYS A N 1
ATOM 660 C CA . LYS A 1 81 ? -8.464 9.707 6.523 1.00 93.19 81 LYS A CA 1
ATOM 661 C C . LYS A 1 81 ? -7.521 8.572 6.123 1.00 93.19 81 LYS A C 1
ATOM 663 O O . LYS A 1 81 ? -6.515 8.856 5.478 1.00 93.19 81 LYS A O 1
ATOM 668 N N . LEU A 1 82 ? -7.852 7.320 6.453 1.00 93.88 82 LEU A N 1
ATOM 669 C CA . LEU A 1 82 ? -7.110 6.147 5.972 1.00 93.88 82 LEU A CA 1
ATOM 670 C C . LEU A 1 82 ? -7.157 6.042 4.455 1.00 93.88 82 LEU A C 1
ATOM 672 O O . LEU A 1 82 ? -6.120 5.848 3.829 1.00 93.88 82 LEU A O 1
ATOM 676 N N . GLU A 1 83 ? -8.343 6.205 3.874 1.00 95.31 83 GLU A N 1
ATOM 677 C CA . GLU A 1 83 ? -8.539 6.124 2.430 1.00 95.31 83 GLU A CA 1
ATOM 678 C C . GLU A 1 83 ? -7.705 7.185 1.701 1.00 95.31 83 GLU A C 1
ATOM 680 O O . GLU A 1 83 ? -6.942 6.859 0.793 1.00 95.31 83 GLU A O 1
ATOM 685 N N . ARG A 1 84 ? -7.751 8.443 2.161 1.00 95.31 84 ARG A N 1
ATOM 686 C CA . ARG A 1 84 ? -6.915 9.522 1.611 1.00 95.31 84 ARG A CA 1
ATOM 687 C C . ARG A 1 84 ? -5.424 9.239 1.760 1.00 95.31 84 ARG A C 1
ATOM 689 O O . ARG A 1 84 ? -4.679 9.426 0.803 1.00 95.31 84 ARG A O 1
ATOM 696 N N . ALA A 1 85 ? -4.992 8.768 2.931 1.00 93.88 85 ALA A N 1
ATOM 697 C CA . ALA A 1 85 ? -3.590 8.442 3.174 1.00 93.88 85 ALA A CA 1
ATOM 698 C C . ALA A 1 85 ? -3.103 7.302 2.263 1.00 93.88 85 ALA A C 1
ATOM 700 O O . ALA A 1 85 ? -2.021 7.404 1.690 1.00 93.88 85 ALA A O 1
ATOM 701 N N . LYS A 1 86 ? -3.916 6.254 2.058 1.00 95.19 86 LYS A N 1
ATOM 702 C CA . LYS A 1 86 ? -3.631 5.169 1.107 1.00 95.19 86 LYS A CA 1
ATOM 703 C C . LYS A 1 86 ? -3.453 5.719 -0.311 1.00 95.19 86 LYS A C 1
ATOM 705 O O . LYS A 1 86 ? -2.420 5.467 -0.931 1.00 95.19 86 LYS A O 1
ATOM 710 N N . ARG A 1 87 ? -4.430 6.495 -0.797 1.00 95.50 87 ARG A N 1
ATOM 711 C CA . ARG A 1 87 ? -4.410 7.081 -2.149 1.00 95.50 87 ARG A CA 1
ATOM 712 C C . ARG A 1 87 ? -3.174 7.943 -2.367 1.00 95.50 87 ARG A C 1
ATOM 714 O O . ARG A 1 87 ? -2.455 7.730 -3.333 1.00 95.50 87 ARG A O 1
ATOM 721 N N . GLU A 1 88 ? -2.857 8.827 -1.422 1.00 95.31 88 GLU A N 1
ATOM 722 C CA . GLU A 1 88 ? -1.674 9.691 -1.494 1.00 95.31 88 GLU A CA 1
ATOM 723 C C . GLU A 1 88 ? -0.371 8.888 -1.644 1.00 95.31 88 GLU A C 1
ATOM 725 O O . GLU A 1 88 ? 0.520 9.264 -2.406 1.00 95.31 88 GLU A O 1
ATOM 730 N N . LYS A 1 89 ? -0.240 7.763 -0.933 1.00 94.44 89 LYS A N 1
ATOM 731 C CA . LYS A 1 89 ? 0.957 6.913 -1.000 1.00 94.44 89 LYS A CA 1
ATOM 732 C C . LYS A 1 89 ? 1.058 6.188 -2.337 1.00 94.44 89 LYS A C 1
ATOM 734 O O . LYS A 1 89 ? 2.151 6.139 -2.893 1.00 94.44 89 LYS A O 1
ATOM 739 N N . ILE A 1 90 ? -0.060 5.683 -2.861 1.00 95.62 90 ILE A N 1
ATOM 740 C CA . ILE A 1 90 ? -0.116 5.081 -4.200 1.00 95.62 90 ILE A CA 1
ATOM 741 C C . ILE A 1 90 ? 0.260 6.120 -5.265 1.00 95.62 90 ILE A C 1
ATOM 743 O O . ILE A 1 90 ? 1.143 5.857 -6.079 1.00 95.62 90 ILE A O 1
ATOM 747 N N . THR A 1 91 ? -0.320 7.323 -5.206 1.00 95.75 91 THR A N 1
ATOM 748 C CA . THR A 1 91 ? 0.017 8.429 -6.115 1.00 95.75 91 THR A CA 1
ATOM 749 C C . THR A 1 91 ? 1.508 8.753 -6.081 1.00 95.75 91 THR A C 1
ATOM 751 O O . THR A 1 91 ? 2.119 8.920 -7.129 1.00 95.75 91 THR A O 1
ATOM 754 N N . ARG A 1 92 ? 2.130 8.790 -4.897 1.00 95.12 92 ARG A N 1
ATOM 755 C CA . ARG A 1 92 ? 3.575 9.046 -4.781 1.00 95.12 92 ARG A CA 1
ATOM 756 C C . ARG A 1 92 ? 4.432 7.963 -5.436 1.00 95.12 92 ARG A C 1
ATOM 758 O O . ARG A 1 92 ? 5.464 8.301 -6.000 1.00 95.12 92 ARG A O 1
ATOM 765 N N . VAL A 1 93 ? 4.032 6.690 -5.374 1.00 95.12 93 VAL A N 1
ATOM 766 C CA . VAL A 1 93 ? 4.758 5.612 -6.072 1.00 95.12 93 VAL A CA 1
ATOM 767 C C . VAL A 1 93 ? 4.636 5.771 -7.587 1.00 95.12 93 VAL A C 1
ATOM 769 O O . VAL A 1 93 ? 5.635 5.660 -8.292 1.00 95.12 93 VAL A O 1
ATOM 772 N N . ILE A 1 94 ? 3.439 6.088 -8.087 1.00 93.81 94 ILE A N 1
ATOM 773 C CA . ILE A 1 94 ? 3.218 6.365 -9.514 1.00 93.81 94 ILE A CA 1
ATOM 774 C C . ILE A 1 94 ? 4.065 7.562 -9.969 1.00 93.81 94 ILE A C 1
ATOM 776 O O . ILE A 1 94 ? 4.681 7.514 -11.032 1.00 93.81 94 ILE A O 1
ATOM 780 N N . GLU A 1 95 ? 4.159 8.608 -9.144 1.00 93.62 95 GLU A N 1
ATOM 781 C CA . GLU A 1 95 ? 4.949 9.796 -9.470 1.00 93.62 95 GLU A CA 1
ATOM 782 C C . GLU A 1 95 ? 6.451 9.497 -9.563 1.00 93.62 95 GLU A C 1
ATOM 784 O O . GLU A 1 95 ? 7.117 10.094 -10.400 1.00 93.62 95 GLU A O 1
ATOM 789 N N . ILE A 1 96 ? 6.987 8.542 -8.789 1.00 92.56 96 ILE A N 1
ATOM 790 C CA . ILE A 1 96 ? 8.384 8.094 -8.950 1.00 92.56 96 ILE A CA 1
ATOM 791 C C . ILE A 1 96 ? 8.601 7.566 -10.371 1.00 92.56 96 ILE A C 1
ATOM 793 O O . ILE A 1 96 ? 9.519 8.008 -11.056 1.00 92.56 96 ILE A O 1
ATOM 797 N N . ILE A 1 97 ? 7.737 6.663 -10.844 1.00 91.25 97 ILE A N 1
ATOM 798 C CA . ILE A 1 97 ? 7.848 6.100 -12.199 1.00 91.25 97 ILE A CA 1
ATOM 799 C C . ILE A 1 97 ? 7.700 7.195 -13.255 1.00 91.25 97 ILE A C 1
ATOM 801 O O . ILE A 1 97 ? 8.481 7.260 -14.204 1.00 91.25 97 ILE A O 1
ATOM 805 N N . ARG A 1 98 ? 6.743 8.106 -13.058 1.00 90.25 98 ARG A N 1
ATOM 806 C CA . ARG A 1 98 ? 6.531 9.250 -13.945 1.00 90.25 98 ARG A CA 1
ATOM 807 C C . ARG A 1 98 ? 7.768 10.141 -14.032 1.00 90.25 98 ARG A C 1
ATOM 809 O O . ARG A 1 98 ? 8.149 10.525 -15.132 1.00 90.25 98 ARG A O 1
ATOM 816 N N . GLN A 1 99 ? 8.402 10.448 -12.903 1.00 89.31 99 GLN A N 1
ATOM 817 C CA . GLN A 1 99 ? 9.626 11.245 -12.854 1.00 89.31 99 GLN A CA 1
ATOM 818 C C . GLN A 1 99 ? 10.784 10.536 -13.551 1.00 89.31 99 GLN A C 1
ATOM 820 O O . GLN A 1 99 ? 11.488 11.181 -14.321 1.00 89.31 99 GLN A O 1
ATOM 825 N N . MET A 1 100 ? 10.941 9.224 -13.370 1.00 87.19 100 MET A N 1
ATOM 826 C CA . MET A 1 100 ? 11.983 8.456 -14.063 1.00 87.19 100 MET A CA 1
ATOM 827 C C . MET A 1 100 ? 11.794 8.452 -15.583 1.00 87.19 100 MET A C 1
ATOM 829 O O . MET A 1 100 ? 12.767 8.539 -16.322 1.00 87.19 100 MET A O 1
ATOM 833 N N . ILE A 1 101 ? 10.546 8.399 -16.057 1.00 86.00 101 ILE A N 1
ATOM 834 C CA . ILE A 1 101 ? 10.230 8.462 -17.492 1.00 86.00 101 ILE A CA 1
ATOM 835 C C . ILE A 1 101 ? 10.388 9.891 -18.042 1.00 86.00 101 ILE A C 1
ATOM 837 O O . ILE A 1 101 ? 10.832 10.076 -19.173 1.00 86.00 101 ILE A O 1
ATOM 841 N N . ALA A 1 102 ? 10.010 10.910 -17.266 1.00 81.31 102 ALA A N 1
ATOM 842 C CA . ALA A 1 102 ? 10.022 12.308 -17.700 1.00 81.31 102 ALA A CA 1
ATOM 843 C C . ALA A 1 102 ? 11.401 12.978 -17.604 1.00 81.31 102 ALA A C 1
ATOM 845 O O . ALA A 1 102 ? 11.645 13.965 -18.300 1.00 81.31 102 ALA A O 1
ATOM 846 N N . THR A 1 103 ? 12.289 12.480 -16.742 1.00 71.19 103 THR A N 1
ATOM 847 C CA . THR A 1 103 ? 13.624 13.053 -16.564 1.00 71.19 103 THR A CA 1
ATOM 848 C C . THR A 1 103 ? 14.494 12.630 -17.743 1.00 71.19 103 THR A C 1
ATOM 850 O O . THR A 1 103 ? 14.730 11.433 -17.924 1.00 71.19 103 THR A O 1
ATOM 853 N N . PRO A 1 104 ? 14.989 13.566 -18.572 1.00 57.25 104 PRO A N 1
ATOM 854 C CA . PRO A 1 104 ? 15.964 13.200 -19.583 1.00 57.25 104 PRO A CA 1
ATOM 855 C C . PRO A 1 104 ? 17.180 12.593 -18.867 1.00 57.25 104 PRO A C 1
ATOM 857 O O . PRO A 1 104 ? 17.720 13.226 -17.965 1.00 57.25 104 PRO A O 1
ATOM 860 N N . LEU A 1 105 ? 17.644 11.403 -19.277 1.00 58.62 105 LEU A N 1
ATOM 861 C CA . LEU A 1 105 ? 18.868 10.726 -18.780 1.00 58.62 105 LEU A CA 1
ATOM 862 C C . LEU A 1 105 ? 20.177 11.524 -19.044 1.00 58.62 105 LEU A C 1
ATOM 864 O O . LEU A 1 105 ? 21.290 10.996 -19.062 1.00 58.62 105 LEU A O 1
ATOM 868 N N . ILE A 1 106 ? 20.052 12.825 -19.280 1.00 51.16 106 ILE A N 1
ATOM 869 C CA . ILE A 1 106 ? 21.085 13.763 -19.666 1.00 51.16 106 ILE A CA 1
ATOM 870 C C . ILE A 1 106 ? 21.541 14.480 -18.397 1.00 51.16 106 ILE A C 1
ATOM 872 O O . ILE A 1 106 ? 21.214 15.638 -18.209 1.00 51.16 106 ILE A O 1
ATOM 876 N N . ASP A 1 107 ? 22.286 13.809 -17.522 1.00 44.75 107 ASP A N 1
ATOM 877 C CA . ASP A 1 107 ? 23.139 14.533 -16.575 1.00 44.75 107 ASP A CA 1
ATOM 878 C C . ASP A 1 107 ? 24.368 13.712 -16.179 1.00 44.75 107 ASP A C 1
ATOM 880 O O . ASP A 1 107 ? 24.312 12.755 -15.406 1.00 44.75 107 ASP A O 1
ATOM 884 N N . SER A 1 108 ? 25.496 14.065 -16.803 1.00 40.19 108 SER A N 1
ATOM 885 C CA . SER A 1 108 ? 26.780 14.347 -16.143 1.00 40.19 108 SER A CA 1
ATOM 886 C C . SER A 1 108 ? 27.923 14.287 -17.167 1.00 40.19 108 SER A C 1
ATOM 888 O O . SER A 1 108 ? 27.997 13.346 -17.969 1.00 40.19 108 SER A O 1
ATOM 890 N N . ALA A 1 109 ? 28.799 15.291 -17.079 1.00 41.31 109 ALA A N 1
ATOM 891 C CA . ALA A 1 109 ? 29.961 15.650 -17.897 1.00 41.31 109 ALA A CA 1
ATOM 892 C C . ALA A 1 109 ? 29.667 16.447 -19.181 1.00 41.31 109 ALA A C 1
ATOM 894 O O . ALA A 1 109 ? 29.378 15.884 -20.239 1.00 41.31 109 ALA A O 1
ATOM 895 N N . GLU A 1 110 ? 29.842 17.772 -19.089 1.00 42.16 110 GLU A N 1
ATOM 896 C CA . GLU A 1 110 ? 30.175 18.618 -20.237 1.00 42.16 110 GLU A CA 1
ATOM 897 C C . GLU A 1 110 ? 31.371 17.992 -20.973 1.00 42.16 110 GLU A C 1
ATOM 899 O O . GLU A 1 110 ? 32.449 17.830 -20.390 1.00 42.16 110 GLU A O 1
ATOM 904 N N . PRO A 1 111 ? 31.219 17.580 -22.241 1.00 44.12 111 PRO A N 1
ATOM 905 C CA . PRO A 1 111 ? 32.359 17.128 -23.000 1.00 44.12 111 PRO A CA 1
ATOM 906 C C . PRO A 1 111 ? 33.176 18.361 -23.380 1.00 44.12 111 PRO A C 1
ATOM 908 O O . PRO A 1 111 ? 32.710 19.192 -24.157 1.00 44.12 111 PRO A O 1
ATOM 911 N N . SER A 1 112 ? 34.406 18.437 -22.861 1.00 45.97 112 SER A N 1
ATOM 912 C CA . SER A 1 112 ? 35.474 19.262 -23.431 1.00 45.97 112 SER A CA 1
ATOM 913 C C . SER A 1 112 ? 35.386 19.209 -24.961 1.00 45.97 112 SER A C 1
ATOM 915 O O . SER A 1 112 ? 35.339 18.127 -25.570 1.00 45.97 112 SER A O 1
ATOM 917 N N . ALA A 1 113 ? 35.213 20.391 -25.545 1.00 52.19 113 ALA A N 1
ATOM 918 C CA . ALA A 1 113 ? 34.898 20.597 -26.942 1.00 52.19 113 ALA A CA 1
ATOM 919 C C . ALA A 1 113 ? 36.097 20.187 -27.797 1.00 52.19 113 ALA A C 1
ATOM 921 O O . ALA A 1 113 ? 36.997 20.987 -27.970 1.00 52.19 113 ALA A O 1
ATOM 922 N N . GLU A 1 114 ? 36.121 18.934 -28.267 1.00 47.22 114 GLU A N 1
ATOM 923 C CA . GLU A 1 114 ? 36.705 18.532 -29.566 1.00 47.22 114 GLU A CA 1
ATOM 924 C C . GLU A 1 114 ? 36.649 17.011 -29.833 1.00 47.22 114 GLU A C 1
ATOM 926 O O . GLU A 1 114 ? 36.764 16.598 -30.982 1.00 47.22 114 GLU A O 1
ATOM 931 N N . VAL A 1 115 ? 36.378 16.144 -28.840 1.00 49.41 115 VAL A N 1
ATOM 932 C CA . VAL A 1 115 ? 36.523 14.672 -29.032 1.00 49.41 115 VAL A CA 1
ATOM 933 C C . VAL A 1 115 ? 35.204 13.870 -29.145 1.00 49.41 115 VAL A C 1
ATOM 935 O O . VAL A 1 115 ? 35.212 12.711 -29.555 1.00 49.41 115 VAL A O 1
ATOM 938 N N . ASN A 1 116 ? 34.025 14.421 -28.831 1.00 52.25 116 ASN A N 1
ATOM 939 C CA . ASN A 1 116 ? 32.933 13.565 -28.322 1.00 52.25 116 ASN A CA 1
ATOM 940 C C . ASN A 1 116 ? 31.601 13.495 -29.094 1.00 52.25 116 ASN A C 1
ATOM 942 O O . ASN A 1 116 ? 30.633 12.983 -28.537 1.00 52.25 116 ASN A O 1
ATOM 946 N N . HIS A 1 117 ? 31.496 13.880 -30.370 1.00 52.81 117 HIS A N 1
ATOM 947 C CA . HIS A 1 117 ? 30.220 13.707 -31.100 1.00 52.81 117 HIS A CA 1
ATOM 948 C C . HIS A 1 117 ? 29.773 12.240 -31.227 1.00 52.81 117 HIS A C 1
ATOM 950 O O . HIS A 1 117 ? 28.599 11.932 -31.020 1.00 52.81 117 HIS A O 1
ATOM 956 N N . LYS A 1 118 ? 30.700 11.308 -31.481 1.00 54.03 118 LYS A N 1
ATOM 957 C CA . LYS A 1 118 ? 30.376 9.876 -31.620 1.00 54.03 118 LYS A CA 1
ATOM 958 C C . LYS A 1 118 ? 29.999 9.231 -30.277 1.00 54.03 118 LYS A C 1
ATOM 960 O O . LYS A 1 118 ? 29.038 8.469 -30.218 1.00 54.03 118 LYS A O 1
ATOM 965 N N . LYS A 1 119 ? 30.696 9.591 -29.188 1.00 54.91 119 LYS A N 1
ATOM 966 C CA . LYS A 1 119 ? 30.362 9.147 -27.819 1.00 54.91 119 LYS A CA 1
ATOM 967 C C . LYS A 1 119 ? 29.024 9.714 -27.347 1.00 54.91 119 LYS A C 1
ATOM 969 O O . LYS A 1 119 ? 28.216 8.979 -26.794 1.00 54.91 119 LYS A O 1
ATOM 974 N N . MET A 1 120 ? 28.757 10.989 -27.623 1.00 56.50 120 MET A N 1
ATOM 975 C CA . MET A 1 120 ? 27.501 11.648 -27.267 1.00 56.50 120 MET A CA 1
ATOM 976 C C . MET A 1 120 ? 26.307 11.077 -28.046 1.00 56.50 120 MET A C 1
ATOM 978 O O . MET A 1 120 ? 25.253 10.838 -27.462 1.00 56.50 120 MET A O 1
ATOM 982 N N . TYR A 1 121 ? 26.475 10.786 -29.341 1.00 57.41 121 TYR A N 1
ATOM 983 C CA . TYR A 1 121 ? 25.454 10.111 -30.148 1.00 57.41 121 TYR A CA 1
ATOM 984 C C . TYR A 1 121 ? 25.192 8.674 -29.665 1.00 57.41 121 TYR A C 1
ATOM 986 O O . TYR A 1 121 ? 24.040 8.260 -29.547 1.00 57.41 121 TYR A O 1
ATOM 994 N N . SER A 1 122 ? 26.250 7.930 -29.320 1.00 58.56 122 SER A N 1
ATOM 995 C CA . SER A 1 122 ? 26.132 6.580 -28.753 1.00 58.56 122 SER A CA 1
ATOM 996 C C . SER A 1 122 ? 25.427 6.577 -27.392 1.00 58.56 122 SER A C 1
ATOM 998 O O . SER A 1 122 ? 24.567 5.731 -27.162 1.00 58.56 122 SER A O 1
ATOM 1000 N N . ARG A 1 123 ? 25.737 7.543 -26.515 1.00 61.78 123 ARG A N 1
ATOM 1001 C CA . ARG A 1 123 ? 25.106 7.697 -25.193 1.00 61.78 123 ARG A CA 1
ATOM 1002 C C . ARG A 1 123 ? 23.606 7.955 -25.318 1.00 61.78 123 ARG A C 1
ATOM 1004 O O . ARG A 1 123 ? 22.822 7.189 -24.779 1.00 61.78 123 ARG A O 1
ATOM 1011 N N . ARG A 1 124 ? 23.210 8.910 -26.170 1.00 64.31 124 ARG A N 1
ATOM 1012 C CA . ARG A 1 124 ? 21.792 9.194 -26.470 1.00 64.31 124 ARG A CA 1
ATOM 1013 C C . ARG A 1 124 ? 21.025 7.968 -26.976 1.00 64.31 124 ARG A C 1
ATOM 1015 O O . ARG A 1 124 ? 19.830 7.849 -26.723 1.00 64.31 124 ARG A O 1
ATOM 1022 N N . ARG A 1 125 ? 21.690 7.062 -27.703 1.00 64.25 125 ARG A N 1
ATOM 1023 C CA . ARG A 1 125 ? 21.078 5.816 -28.180 1.00 64.25 125 ARG A CA 1
ATOM 1024 C C . ARG A 1 125 ? 20.926 4.777 -27.063 1.00 64.25 125 ARG A C 1
ATOM 1026 O O . ARG A 1 125 ? 19.858 4.178 -27.010 1.00 64.25 125 ARG A O 1
ATOM 1033 N N . CYS A 1 126 ? 21.919 4.584 -26.180 1.00 69.25 126 CYS A N 1
ATOM 1034 C CA . CYS A 1 126 ? 21.737 3.718 -24.998 1.00 69.25 126 CYS A CA 1
ATOM 1035 C C . CYS A 1 126 ? 20.620 4.304 -24.099 1.00 69.25 126 CYS A C 1
ATOM 1037 O O . CYS A 1 126 ? 19.705 3.567 -23.751 1.00 69.25 126 CYS A O 1
ATOM 1039 N N . ASP A 1 127 ? 20.622 5.617 -23.818 1.00 71.31 127 ASP A N 1
ATOM 1040 C CA . ASP A 1 127 ? 19.622 6.290 -22.963 1.00 71.31 127 ASP A CA 1
ATOM 1041 C C . ASP A 1 127 ? 18.190 6.120 -23.490 1.00 71.31 127 ASP A C 1
ATOM 1043 O O . ASP A 1 127 ? 17.270 5.819 -22.730 1.00 71.31 127 ASP A O 1
ATOM 1047 N N . ARG A 1 128 ? 18.002 6.253 -24.810 1.00 75.81 128 ARG A N 1
ATOM 1048 C CA . ARG A 1 128 ? 16.706 6.016 -25.454 1.00 75.81 128 ARG A CA 1
ATOM 1049 C C . ARG A 1 128 ? 16.236 4.574 -25.284 1.00 75.81 128 ARG A C 1
ATOM 1051 O O . ARG A 1 128 ? 15.066 4.365 -25.001 1.00 75.81 128 ARG A O 1
ATOM 1058 N N . VAL A 1 129 ? 17.127 3.592 -25.430 1.00 77.88 129 VAL A N 1
ATOM 1059 C CA . VAL A 1 129 ? 16.764 2.182 -25.220 1.00 77.88 129 VAL A CA 1
ATOM 1060 C C . VAL A 1 129 ? 16.373 1.925 -23.765 1.00 77.88 129 VAL A C 1
ATOM 1062 O O . VAL A 1 129 ? 15.403 1.213 -23.525 1.00 77.88 129 VAL A O 1
ATOM 1065 N N . VAL A 1 130 ? 17.088 2.516 -22.800 1.00 79.81 130 VAL A N 1
ATOM 1066 C CA . VAL A 1 130 ? 16.741 2.388 -21.374 1.00 79.81 130 VAL A CA 1
ATOM 1067 C C . VAL A 1 130 ? 15.351 2.955 -21.110 1.00 79.81 130 VAL A C 1
ATOM 1069 O O . VAL A 1 130 ? 14.542 2.307 -20.451 1.00 79.81 130 VAL A O 1
ATOM 1072 N N . LEU A 1 131 ? 15.063 4.138 -21.655 1.00 83.50 131 LEU A N 1
ATOM 1073 C CA . LEU A 1 131 ? 13.765 4.788 -21.517 1.00 83.50 131 LEU A CA 1
ATOM 1074 C C . LEU A 1 131 ? 12.644 3.979 -22.184 1.00 83.50 131 LEU A C 1
ATOM 1076 O O . LEU A 1 131 ? 11.622 3.732 -21.551 1.00 83.50 131 LEU A O 1
ATOM 1080 N N . ASP A 1 132 ? 12.842 3.524 -23.423 1.00 84.88 132 ASP A N 1
ATOM 1081 C CA . ASP A 1 132 ? 11.872 2.690 -24.144 1.00 84.88 132 ASP A CA 1
ATOM 1082 C C . ASP A 1 132 ? 11.615 1.371 -23.381 1.00 84.88 132 ASP A C 1
ATOM 1084 O O . ASP A 1 132 ? 10.471 0.930 -23.249 1.00 84.88 132 ASP A O 1
ATOM 1088 N N . GLY A 1 133 ? 12.666 0.777 -22.804 1.00 87.06 133 GLY A N 1
ATOM 1089 C CA . GLY A 1 133 ? 12.581 -0.403 -21.943 1.00 87.06 133 GLY A CA 1
ATOM 1090 C C . GLY A 1 133 ? 11.800 -0.144 -20.654 1.00 87.06 133 GLY A C 1
ATOM 1091 O O . GLY A 1 133 ? 10.911 -0.924 -20.316 1.00 87.06 133 GLY A O 1
ATOM 1092 N N . LEU A 1 134 ? 12.075 0.968 -19.967 1.00 88.75 134 LEU A N 1
ATOM 1093 C CA . LEU A 1 134 ? 11.352 1.383 -18.764 1.00 88.75 134 LEU A CA 1
ATOM 1094 C C . LEU A 1 134 ? 9.867 1.627 -19.059 1.00 88.75 134 LEU A C 1
ATOM 1096 O O . LEU A 1 134 ? 9.013 1.131 -18.327 1.00 88.75 134 LEU A O 1
ATOM 1100 N N . ILE A 1 135 ? 9.551 2.343 -20.143 1.00 90.56 135 ILE A N 1
ATOM 1101 C CA . ILE A 1 135 ? 8.172 2.593 -20.584 1.00 90.56 135 ILE A CA 1
ATOM 1102 C C . ILE A 1 135 ? 7.470 1.267 -20.886 1.00 90.56 135 ILE A C 1
ATOM 1104 O O . ILE A 1 135 ? 6.342 1.056 -20.435 1.00 90.56 135 ILE A O 1
ATOM 1108 N N . SER A 1 136 ? 8.128 0.357 -21.609 1.00 91.44 136 SER A N 1
ATOM 1109 C CA . SER A 1 136 ? 7.577 -0.965 -21.919 1.00 91.44 136 SER A CA 1
ATOM 1110 C C . SER A 1 136 ? 7.313 -1.777 -20.648 1.00 91.44 136 SER A C 1
ATOM 1112 O O . SER A 1 136 ? 6.214 -2.302 -20.476 1.00 91.44 136 SER A O 1
ATOM 1114 N N . ALA A 1 137 ? 8.276 -1.842 -19.726 1.00 91.25 137 ALA A N 1
ATOM 1115 C CA . ALA A 1 137 ? 8.132 -2.554 -18.457 1.00 91.25 137 ALA A CA 1
ATOM 1116 C C . ALA A 1 137 ? 7.006 -1.962 -17.594 1.00 91.25 137 ALA A C 1
ATOM 1118 O O . ALA A 1 137 ? 6.180 -2.696 -17.051 1.00 91.25 137 ALA A O 1
ATOM 1119 N N . ALA A 1 138 ? 6.929 -0.632 -17.507 1.00 92.56 138 ALA A N 1
ATOM 1120 C CA . ALA A 1 138 ? 5.877 0.071 -16.782 1.00 92.56 138 ALA A CA 1
ATOM 1121 C C . ALA A 1 138 ? 4.494 -0.178 -17.400 1.00 92.56 138 ALA A C 1
ATOM 1123 O O . ALA A 1 138 ? 3.527 -0.411 -16.671 1.00 92.56 138 ALA A O 1
ATOM 1124 N N . SER A 1 139 ? 4.414 -0.212 -18.732 1.00 92.88 139 SER A N 1
ATOM 1125 C CA . SER A 1 139 ? 3.176 -0.508 -19.462 1.00 92.88 139 SER A CA 1
ATOM 1126 C C . SER A 1 139 ? 2.705 -1.941 -19.221 1.00 92.88 139 SER A C 1
ATOM 1128 O O . SER A 1 139 ? 1.534 -2.165 -18.945 1.00 92.88 139 SER A O 1
ATOM 1130 N N . GLN A 1 140 ? 3.620 -2.916 -19.224 1.00 93.94 140 GLN A N 1
ATOM 1131 C CA . GLN A 1 140 ? 3.303 -4.321 -18.923 1.00 93.94 140 GLN A CA 1
ATOM 1132 C C . GLN A 1 140 ? 2.800 -4.542 -17.490 1.00 93.94 140 GLN A C 1
ATOM 1134 O O . GLN A 1 140 ? 2.149 -5.546 -17.206 1.00 93.94 140 GLN A O 1
ATOM 1139 N N . LYS A 1 141 ? 3.131 -3.633 -16.567 1.00 92.94 141 LYS A N 1
ATOM 1140 C CA . LYS A 1 141 ? 2.661 -3.657 -15.177 1.00 92.94 141 LYS A CA 1
ATOM 1141 C C . LYS A 1 141 ? 1.466 -2.725 -14.946 1.00 92.94 141 LYS A C 1
ATOM 1143 O O . LYS A 1 141 ? 1.082 -2.548 -13.791 1.00 92.94 141 LYS A O 1
ATOM 1148 N N . ASP A 1 142 ? 0.878 -2.136 -15.985 1.00 92.56 142 ASP A N 1
ATOM 1149 C CA . ASP A 1 142 ? -0.223 -1.158 -15.920 1.00 92.56 142 ASP A CA 1
ATOM 1150 C C . ASP A 1 142 ? 0.083 0.102 -15.089 1.00 92.56 142 ASP A C 1
ATOM 1152 O O . ASP A 1 142 ? -0.827 0.800 -14.654 1.00 92.56 142 ASP A O 1
ATOM 1156 N N . ILE A 1 143 ? 1.354 0.401 -14.813 1.00 91.44 143 ILE A N 1
ATOM 1157 C CA . ILE A 1 143 ? 1.753 1.617 -14.078 1.00 91.44 143 ILE A CA 1
ATOM 1158 C C . ILE A 1 143 ? 2.159 2.755 -15.027 1.00 91.44 143 ILE A C 1
ATOM 1160 O O . ILE A 1 143 ? 2.660 3.789 -14.590 1.00 91.44 143 ILE A O 1
ATOM 1164 N N . TRP A 1 144 ? 1.921 2.553 -16.324 1.00 91.62 144 TRP A N 1
ATOM 1165 C CA . TRP A 1 144 ? 2.020 3.518 -17.413 1.00 91.62 144 TRP A CA 1
ATOM 1166 C C . TRP A 1 144 ? 1.051 3.099 -18.537 1.00 91.62 144 TRP A C 1
ATOM 1168 O O . TRP A 1 144 ? 0.846 1.894 -18.699 1.00 91.62 144 TRP A O 1
ATOM 1178 N N . PRO A 1 145 ? 0.479 4.015 -19.344 1.00 89.25 145 PRO A N 1
ATOM 1179 C CA . PRO A 1 145 ? 0.516 5.481 -19.249 1.00 89.25 145 PRO A CA 1
ATOM 1180 C C . PRO A 1 145 ? -0.218 6.049 -18.020 1.00 89.25 145 PRO A C 1
ATOM 1182 O O . PRO A 1 145 ? -0.815 5.315 -17.234 1.00 89.25 145 PRO A O 1
ATOM 1185 N N . LEU A 1 146 ? -0.090 7.363 -17.789 1.00 85.44 146 LEU A N 1
ATOM 1186 C CA . LEU A 1 146 ? -0.541 8.021 -16.552 1.00 85.44 146 LEU A CA 1
ATOM 1187 C C . LEU A 1 146 ? -2.045 7.857 -16.283 1.00 85.44 146 LEU A C 1
ATOM 1189 O O . LEU A 1 146 ? -2.441 7.723 -15.132 1.00 85.44 146 LEU A O 1
ATOM 1193 N N . ASP A 1 147 ? -2.875 7.860 -17.318 1.00 86.69 147 ASP A N 1
ATOM 1194 C CA . ASP A 1 147 ? -4.318 7.616 -17.240 1.00 86.69 147 ASP A CA 1
ATOM 1195 C C . ASP A 1 147 ? -4.638 6.218 -16.689 1.00 86.69 147 ASP A C 1
ATOM 1197 O O . ASP A 1 147 ? -5.457 6.087 -15.775 1.00 86.69 147 ASP A O 1
ATOM 1201 N N . VAL A 1 148 ? -3.925 5.190 -17.160 1.00 87.44 148 VAL A N 1
ATOM 1202 C CA . VAL A 1 148 ? -4.031 3.823 -16.629 1.00 87.44 148 VAL A CA 1
ATOM 1203 C C . VAL A 1 148 ? -3.553 3.786 -15.180 1.00 87.44 148 VAL A C 1
ATOM 1205 O O . VAL A 1 148 ? -4.267 3.292 -14.306 1.00 87.44 148 VAL A O 1
ATOM 1208 N N . ALA A 1 149 ? -2.396 4.386 -14.891 1.00 87.50 149 ALA A N 1
ATOM 1209 C CA . ALA A 1 149 ? -1.839 4.419 -13.544 1.00 87.50 149 ALA A CA 1
ATOM 1210 C C . ALA A 1 149 ? -2.767 5.134 -12.544 1.00 87.50 149 ALA A C 1
ATOM 1212 O O . ALA A 1 149 ? -2.930 4.679 -11.413 1.00 87.50 149 ALA A O 1
ATOM 1213 N N . GLN A 1 150 ? -3.426 6.219 -12.956 1.00 87.94 150 GLN A N 1
ATOM 1214 C CA . GLN A 1 150 ? -4.322 6.989 -12.095 1.00 87.94 150 GLN A CA 1
ATOM 1215 C C . GLN A 1 150 ? -5.544 6.168 -11.660 1.00 87.94 150 GLN A C 1
ATOM 1217 O O . GLN A 1 150 ? -5.982 6.291 -10.517 1.00 87.94 150 GLN A O 1
ATOM 1222 N N . SER A 1 151 ? -6.043 5.272 -12.519 1.00 90.25 151 SER A N 1
ATOM 1223 C CA . SER A 1 151 ? -7.140 4.355 -12.168 1.00 90.25 151 SER A CA 1
ATOM 1224 C C . SER A 1 151 ? -6.777 3.381 -11.032 1.00 90.25 151 SER A C 1
ATOM 1226 O O . SER A 1 151 ? -7.648 2.900 -10.299 1.00 90.25 151 SER A O 1
ATOM 1228 N N . LEU A 1 152 ? -5.480 3.121 -10.827 1.00 90.06 152 LEU A N 1
ATOM 1229 C CA . LEU A 1 152 ? -4.985 2.237 -9.772 1.00 90.06 152 LEU A CA 1
ATOM 1230 C C . LEU A 1 152 ? -5.034 2.874 -8.380 1.00 90.06 152 LEU A C 1
ATOM 1232 O O . LEU A 1 152 ? -4.992 2.150 -7.386 1.00 90.06 152 LEU A O 1
ATOM 1236 N N . VAL A 1 153 ? -5.133 4.204 -8.291 1.00 90.94 153 VAL A N 1
ATOM 1237 C CA . VAL A 1 153 ? -5.185 4.934 -7.013 1.00 90.94 153 VAL A CA 1
ATOM 1238 C C . VAL A 1 153 ? -6.397 4.507 -6.184 1.00 90.94 153 VAL A C 1
ATOM 1240 O O . VAL A 1 153 ? -6.283 4.339 -4.968 1.00 90.94 153 VAL A O 1
ATOM 1243 N N . ASP A 1 154 ? -7.532 4.281 -6.844 1.00 88.25 154 ASP A N 1
ATOM 1244 C CA . ASP A 1 154 ? -8.789 3.925 -6.183 1.00 88.25 154 ASP A CA 1
ATOM 1245 C C . ASP A 1 154 ? -9.008 2.407 -6.089 1.00 88.25 154 ASP A C 1
ATOM 1247 O O . ASP A 1 154 ? -9.726 1.936 -5.206 1.00 88.25 154 ASP A O 1
ATOM 1251 N N . THR A 1 155 ? -8.378 1.626 -6.972 1.00 90.88 155 THR A N 1
ATOM 1252 C CA . THR A 1 155 ? -8.653 0.187 -7.126 1.00 90.88 155 THR A CA 1
ATOM 1253 C C . THR A 1 155 ? -7.570 -0.721 -6.549 1.00 90.88 155 THR A C 1
ATOM 1255 O O . THR A 1 155 ? -7.848 -1.876 -6.223 1.00 90.88 155 THR A O 1
ATOM 1258 N N . SER A 1 156 ? -6.342 -0.234 -6.377 1.00 93.19 156 SER A N 1
ATOM 1259 C CA . SER A 1 156 ? -5.214 -1.051 -5.928 1.00 93.19 156 SER A CA 1
ATOM 1260 C C . SER A 1 156 ? -4.884 -0.854 -4.445 1.00 93.19 156 SER A C 1
ATOM 1262 O O . SER A 1 156 ? -5.342 0.078 -3.788 1.00 93.19 156 SER A O 1
ATOM 1264 N N . SER A 1 157 ? -4.057 -1.756 -3.918 1.00 93.94 157 SER A N 1
ATOM 1265 C CA . SER A 1 157 ? -3.406 -1.598 -2.618 1.00 93.94 157 SER A CA 1
ATOM 1266 C C . SER A 1 157 ? -2.008 -1.005 -2.776 1.00 93.94 157 SER A C 1
ATOM 1268 O O . SER A 1 157 ? -1.370 -1.166 -3.823 1.00 93.94 157 SER A O 1
ATOM 1270 N N . PHE A 1 158 ? -1.493 -0.366 -1.719 1.00 95.50 158 PHE A N 1
ATOM 1271 C CA . PHE A 1 158 ? -0.111 0.117 -1.710 1.00 95.50 158 PHE A CA 1
ATOM 1272 C C . PHE A 1 158 ? 0.878 -1.028 -1.962 1.00 95.50 158 PHE A C 1
ATOM 1274 O O . PHE A 1 158 ? 1.758 -0.883 -2.804 1.00 95.50 158 PHE A O 1
ATOM 1281 N N . PHE A 1 159 ? 0.689 -2.180 -1.307 1.00 95.06 159 PHE A N 1
ATOM 1282 C CA . PHE A 1 159 ? 1.525 -3.371 -1.491 1.00 95.06 159 PHE A CA 1
ATOM 1283 C C . PHE A 1 159 ? 1.651 -3.780 -2.965 1.00 95.06 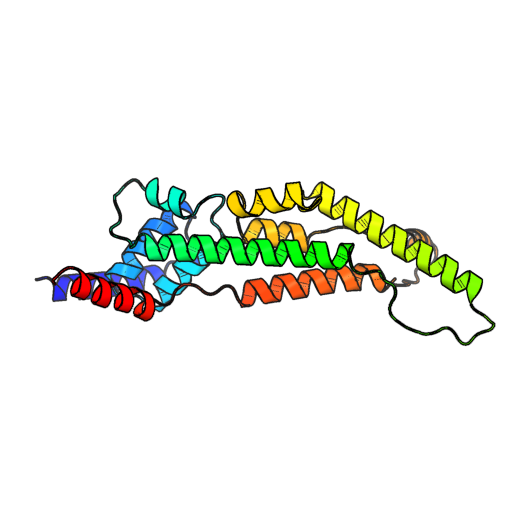159 PHE A C 1
ATOM 1285 O O . PHE A 1 159 ? 2.753 -4.014 -3.458 1.00 95.06 159 PHE A O 1
ATOM 1292 N N . ARG A 1 160 ? 0.527 -3.823 -3.695 1.00 95.19 160 ARG A N 1
ATOM 1293 C CA . ARG A 1 160 ? 0.519 -4.220 -5.110 1.00 95.19 160 ARG A CA 1
ATOM 1294 C C . ARG A 1 160 ? 1.251 -3.217 -5.996 1.00 95.19 160 ARG A C 1
ATOM 1296 O O . ARG A 1 160 ? 1.985 -3.632 -6.886 1.00 95.19 160 ARG A O 1
ATOM 1303 N N . ILE A 1 161 ? 1.063 -1.918 -5.762 1.00 95.69 161 ILE A N 1
ATOM 1304 C CA . ILE A 1 161 ? 1.709 -0.872 -6.569 1.00 95.69 161 ILE A CA 1
ATOM 1305 C C . ILE A 1 161 ? 3.200 -0.774 -6.268 1.00 95.69 161 ILE A C 1
ATOM 1307 O O . ILE A 1 161 ? 3.996 -0.711 -7.200 1.00 95.69 161 ILE A O 1
ATOM 1311 N N . ALA A 1 162 ? 3.580 -0.843 -4.992 1.00 95.69 162 ALA A N 1
ATOM 1312 C CA . ALA A 1 162 ? 4.974 -0.930 -4.582 1.00 95.69 162 ALA A CA 1
ATOM 1313 C C . ALA A 1 162 ? 5.662 -2.124 -5.258 1.00 95.69 162 ALA A C 1
ATOM 1315 O O . ALA A 1 162 ? 6.677 -1.936 -5.919 1.00 95.69 162 ALA A O 1
ATOM 1316 N N . GLY A 1 163 ? 5.057 -3.317 -5.197 1.00 95.50 163 GLY A N 1
ATOM 1317 C CA . GLY A 1 163 ? 5.586 -4.511 -5.858 1.00 95.50 163 GLY A CA 1
ATOM 1318 C C . GLY A 1 163 ? 5.678 -4.382 -7.382 1.00 95.50 163 GLY A C 1
ATOM 1319 O O . GLY A 1 163 ? 6.673 -4.792 -7.972 1.00 95.50 163 GLY A O 1
ATOM 1320 N N . LYS A 1 164 ? 4.677 -3.783 -8.043 1.00 94.88 164 LYS A N 1
ATOM 1321 C CA . LYS A 1 164 ? 4.726 -3.508 -9.491 1.00 94.88 164 LYS A CA 1
ATOM 1322 C C . LYS A 1 164 ? 5.893 -2.580 -9.853 1.00 94.88 164 LYS A C 1
ATOM 1324 O O . LYS A 1 164 ? 6.593 -2.862 -10.817 1.00 94.88 164 LYS A O 1
ATOM 1329 N N . ALA A 1 165 ? 6.114 -1.519 -9.076 1.00 93.88 165 ALA A N 1
ATOM 1330 C CA . ALA A 1 165 ? 7.177 -0.544 -9.314 1.00 93.88 165 ALA A CA 1
ATOM 1331 C C . ALA A 1 165 ? 8.584 -1.117 -9.067 1.00 93.88 165 ALA A C 1
ATOM 1333 O O . ALA A 1 165 ? 9.489 -0.883 -9.860 1.00 93.88 165 ALA A O 1
ATOM 1334 N N . THR A 1 166 ? 8.775 -1.898 -8.003 1.00 93.69 166 THR A N 1
ATOM 1335 C CA . THR A 1 166 ? 10.091 -2.457 -7.643 1.00 93.69 166 THR A CA 1
ATOM 1336 C C . THR A 1 166 ? 10.505 -3.665 -8.480 1.00 93.69 166 THR A C 1
ATOM 1338 O O . THR A 1 166 ? 11.677 -4.027 -8.506 1.00 93.69 166 THR A O 1
ATOM 1341 N N . THR A 1 167 ? 9.561 -4.288 -9.189 1.00 92.81 167 THR A N 1
ATOM 1342 C CA . THR A 1 167 ? 9.808 -5.456 -10.054 1.00 92.81 167 THR A CA 1
ATOM 1343 C C . THR A 1 167 ? 9.785 -5.109 -11.542 1.00 92.81 167 THR A C 1
ATOM 1345 O O . THR A 1 167 ? 9.541 -5.977 -12.384 1.00 92.81 167 THR A O 1
ATOM 1348 N N . LEU A 1 168 ? 10.009 -3.836 -11.881 1.00 90.25 168 LEU A N 1
ATOM 1349 C CA . LEU A 1 168 ? 10.182 -3.414 -13.265 1.00 90.25 168 LEU A CA 1
ATOM 1350 C C . LEU A 1 168 ? 11.456 -4.017 -13.841 1.00 90.25 168 LEU A C 1
ATOM 1352 O O . LEU A 1 168 ? 12.564 -3.714 -13.394 1.00 90.25 168 LEU A O 1
ATOM 1356 N N . ASP A 1 169 ? 11.283 -4.845 -14.864 1.00 86.06 169 ASP A N 1
ATOM 1357 C CA . ASP A 1 169 ? 12.398 -5.449 -15.566 1.00 86.06 169 ASP A CA 1
ATOM 1358 C C . ASP A 1 169 ? 12.597 -4.790 -16.927 1.00 86.06 169 ASP A C 1
ATOM 1360 O O . ASP A 1 169 ? 11.785 -4.916 -17.840 1.00 86.06 169 ASP A O 1
ATOM 1364 N N . PHE A 1 170 ? 13.686 -4.044 -17.027 1.00 83.69 170 PHE A N 1
ATOM 1365 C CA . PHE A 1 170 ? 14.176 -3.435 -18.249 1.00 83.69 170 PHE A CA 1
ATOM 1366 C C . PHE A 1 170 ? 15.699 -3.536 -18.248 1.00 83.69 170 PHE A C 1
ATOM 1368 O O . PHE A 1 170 ? 16.331 -3.593 -17.188 1.00 83.69 170 PHE A O 1
ATOM 1375 N N . THR A 1 171 ? 16.273 -3.583 -19.441 1.00 71.12 171 THR A N 1
ATOM 1376 C CA . THR A 1 171 ? 17.715 -3.690 -19.662 1.00 71.12 171 THR A CA 1
ATOM 1377 C C . THR A 1 171 ? 18.139 -2.684 -20.715 1.00 71.12 171 THR A C 1
ATOM 1379 O O . THR A 1 171 ? 17.318 -2.156 -21.472 1.00 71.12 171 THR A O 1
ATOM 1382 N N . THR A 1 172 ? 19.432 -2.394 -20.769 1.00 67.00 172 THR A N 1
ATOM 1383 C CA . THR A 1 172 ? 19.995 -1.611 -21.871 1.00 67.00 172 THR A CA 1
ATOM 1384 C C . THR A 1 172 ? 20.444 -2.541 -23.001 1.00 67.0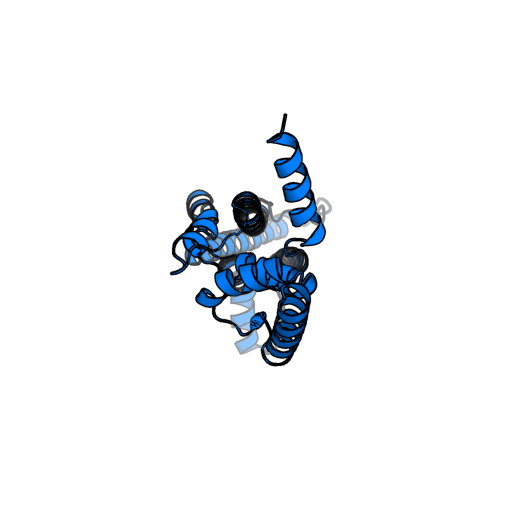0 172 THR A C 1
ATOM 1386 O O . THR A 1 172 ? 20.902 -3.656 -22.756 1.00 67.00 172 THR A O 1
ATOM 1389 N N . GLU A 1 173 ? 20.392 -2.095 -24.261 1.00 60.91 173 GLU A N 1
ATOM 1390 C CA . GLU A 1 173 ? 20.995 -2.863 -25.373 1.00 60.91 173 GLU A CA 1
ATOM 1391 C C . GLU A 1 173 ? 22.501 -3.076 -25.144 1.00 60.91 173 GLU A C 1
ATOM 1393 O O . GLU A 1 173 ? 23.079 -4.078 -25.554 1.00 60.91 173 GLU A O 1
ATOM 1398 N N . CYS A 1 174 ? 23.119 -2.138 -24.427 1.00 59.47 174 CYS A N 1
ATOM 1399 C CA . CYS A 1 174 ? 24.519 -2.136 -24.044 1.00 59.47 174 CYS A CA 1
ATOM 1400 C C . CYS A 1 174 ? 24.785 -3.281 -23.016 1.00 59.47 174 CYS A C 1
ATOM 1402 O O . CYS A 1 174 ? 25.749 -4.023 -23.178 1.00 59.47 174 CYS A O 1
ATOM 1404 N N . GLU A 1 175 ? 23.863 -3.558 -22.078 1.00 61.81 175 GLU A N 1
ATOM 1405 C CA . GLU A 1 175 ? 23.866 -4.748 -21.192 1.00 61.81 175 GLU A CA 1
ATOM 1406 C C . GLU A 1 175 ? 23.554 -6.034 -21.946 1.00 61.81 175 GLU A C 1
ATOM 1408 O O . GLU A 1 175 ? 24.166 -7.062 -21.684 1.00 61.81 175 GLU A O 1
ATOM 1413 N N . ARG A 1 176 ? 22.608 -6.002 -22.890 1.00 57.66 176 ARG A N 1
ATOM 1414 C CA . ARG A 1 176 ? 22.223 -7.182 -23.674 1.00 57.66 176 ARG A CA 1
ATOM 1415 C C . ARG A 1 176 ? 23.389 -7.683 -24.526 1.00 57.66 176 ARG A C 1
ATOM 1417 O O . ARG A 1 176 ? 23.644 -8.884 -24.571 1.00 57.66 176 ARG A O 1
ATOM 1424 N N . LEU A 1 177 ? 24.117 -6.766 -25.164 1.00 55.72 177 LEU A N 1
ATOM 1425 C CA . LEU A 1 177 ? 25.310 -7.070 -25.954 1.00 55.72 177 LEU A CA 1
ATOM 1426 C C . LEU A 1 177 ? 26.491 -7.505 -25.078 1.00 55.72 177 LEU A C 1
ATOM 1428 O O . LEU A 1 177 ? 27.208 -8.427 -25.460 1.00 55.72 177 LEU A O 1
ATOM 1432 N N . LEU A 1 178 ? 26.671 -6.905 -23.896 1.00 56.94 178 LEU A N 1
ATOM 1433 C CA . LEU A 1 178 ? 27.690 -7.342 -22.936 1.00 56.94 178 LEU A CA 1
ATOM 1434 C C . LEU A 1 178 ? 27.378 -8.723 -22.353 1.00 56.94 178 LEU A C 1
ATOM 1436 O O . LEU A 1 178 ? 28.287 -9.538 -22.283 1.00 56.94 178 LEU A O 1
ATOM 1440 N N . ASN A 1 179 ? 26.111 -9.025 -22.052 1.00 54.03 179 ASN A N 1
ATOM 1441 C CA . ASN A 1 179 ? 25.649 -10.345 -21.608 1.00 54.03 179 ASN A CA 1
ATOM 1442 C C . ASN A 1 179 ? 25.848 -11.437 -22.670 1.00 54.03 179 ASN A C 1
ATOM 1444 O O . ASN A 1 179 ? 26.129 -12.587 -22.344 1.00 54.03 179 ASN A O 1
ATOM 1448 N N . LEU A 1 180 ? 25.733 -11.088 -23.954 1.00 53.56 180 LEU A N 1
ATOM 1449 C CA . LEU A 1 180 ? 26.073 -11.992 -25.056 1.00 53.56 180 LEU A CA 1
ATOM 1450 C C . LEU A 1 180 ? 27.592 -12.217 -25.167 1.00 53.56 180 LEU A C 1
ATOM 1452 O O . LEU A 1 180 ? 28.022 -13.317 -25.513 1.00 53.56 180 LEU A O 1
ATOM 1456 N N . HIS A 1 181 ? 28.405 -11.205 -24.845 1.00 49.06 181 HIS A N 1
ATOM 1457 C CA . HIS A 1 181 ? 29.868 -11.281 -24.891 1.00 49.06 181 HIS A CA 1
ATOM 1458 C C . HIS A 1 181 ? 30.481 -11.981 -23.665 1.00 49.06 181 HIS A C 1
ATOM 1460 O O . HIS A 1 181 ? 31.455 -12.716 -23.822 1.00 49.06 181 HIS A O 1
ATOM 1466 N N . THR A 1 182 ? 29.907 -11.832 -22.465 1.00 51.16 182 THR A N 1
ATOM 1467 C CA . THR A 1 182 ? 30.337 -12.530 -21.233 1.00 51.16 182 THR A CA 1
ATOM 1468 C C . THR A 1 182 ? 30.218 -14.040 -21.346 1.00 51.16 182 THR A C 1
ATOM 1470 O O . THR A 1 182 ? 31.079 -14.744 -20.821 1.00 51.16 182 THR A O 1
ATOM 1473 N N . ILE A 1 183 ? 29.217 -14.545 -22.074 1.00 51.28 183 ILE A N 1
ATOM 1474 C CA . ILE A 1 183 ? 29.080 -15.980 -22.379 1.00 51.28 183 ILE A CA 1
ATOM 1475 C C . ILE A 1 183 ? 30.294 -16.495 -23.182 1.00 51.28 183 ILE A C 1
ATOM 1477 O O . ILE A 1 183 ? 30.625 -17.674 -23.097 1.00 51.28 183 ILE A O 1
ATOM 1481 N N . GLN A 1 184 ? 30.990 -15.624 -23.925 1.00 48.00 184 GLN A N 1
ATOM 1482 C CA . GLN A 1 184 ? 32.154 -15.983 -24.742 1.00 48.00 184 GLN A CA 1
ATOM 1483 C C . GLN A 1 184 ? 33.514 -15.664 -24.101 1.00 48.00 184 GLN A C 1
ATOM 1485 O O . GLN A 1 184 ? 34.486 -16.344 -24.420 1.00 48.00 184 GLN A O 1
ATOM 1490 N N . THR A 1 185 ? 33.625 -14.654 -23.228 1.00 48.22 185 THR A N 1
ATOM 1491 C CA . THR A 1 185 ? 34.930 -14.172 -22.719 1.00 48.22 185 THR A CA 1
ATOM 1492 C C . THR A 1 185 ? 35.107 -14.235 -21.201 1.00 48.22 185 THR A C 1
ATOM 1494 O O . THR A 1 185 ? 36.224 -14.038 -20.729 1.00 48.22 185 THR A O 1
ATOM 1497 N N . GLY A 1 186 ? 34.054 -14.504 -20.419 1.00 43.94 186 GLY A N 1
ATOM 1498 C CA . GLY A 1 186 ? 34.142 -14.621 -18.956 1.00 43.94 186 GLY A CA 1
ATOM 1499 C C . GLY A 1 186 ? 34.426 -13.315 -18.195 1.00 43.94 186 GLY A C 1
ATOM 1500 O O . GLY A 1 186 ? 34.646 -13.360 -16.988 1.00 43.94 186 GLY A O 1
ATOM 1501 N N . VAL A 1 187 ? 34.413 -12.152 -18.860 1.00 40.47 187 VAL A N 1
ATOM 1502 C CA . VAL A 1 187 ? 34.672 -10.837 -18.242 1.00 40.47 187 VAL A CA 1
ATOM 1503 C C . VAL A 1 187 ? 33.373 -10.035 -18.159 1.00 40.47 187 VAL A C 1
ATOM 1505 O O . VAL A 1 187 ? 32.849 -9.619 -19.191 1.00 40.47 187 VAL A O 1
ATOM 1508 N N . MET A 1 188 ? 32.852 -9.816 -16.944 1.00 42.69 188 MET A N 1
ATOM 1509 C CA . MET A 1 188 ? 31.670 -8.974 -16.709 1.00 42.69 188 MET A CA 1
ATOM 1510 C C . MET A 1 188 ? 32.022 -7.493 -16.853 1.00 42.69 188 MET A C 1
ATOM 1512 O O . MET A 1 188 ? 32.858 -6.975 -16.118 1.00 42.69 188 MET A O 1
ATOM 1516 N N . PHE A 1 189 ? 31.347 -6.809 -17.774 1.00 42.94 189 PHE A N 1
ATOM 1517 C CA . PHE A 1 189 ? 31.272 -5.352 -17.791 1.00 42.94 189 PHE A CA 1
ATOM 1518 C C . PHE A 1 189 ? 29.839 -4.975 -17.418 1.00 42.94 189 PHE A C 1
ATOM 1520 O O . PHE A 1 189 ? 28.900 -5.311 -18.139 1.00 42.94 189 PHE A O 1
ATOM 1527 N N . GLU A 1 190 ? 29.668 -4.340 -16.263 1.00 46.41 190 GLU A N 1
ATOM 1528 C CA . GLU A 1 190 ? 28.372 -3.845 -15.803 1.00 46.41 190 GLU A CA 1
ATOM 1529 C C . GLU A 1 190 ? 28.055 -2.514 -16.497 1.00 46.41 190 GLU A C 1
ATOM 1531 O O . GLU A 1 190 ? 28.932 -1.666 -16.679 1.00 46.41 190 GLU A O 1
ATOM 1536 N N . VAL A 1 191 ? 26.803 -2.326 -16.923 1.00 51.91 191 VAL A N 1
ATOM 1537 C CA . VAL A 1 191 ? 26.324 -1.017 -17.381 1.00 51.91 191 VAL A CA 1
ATOM 1538 C C . VAL A 1 191 ? 25.542 -0.392 -16.235 1.00 51.91 191 VAL A C 1
ATOM 1540 O O . VAL A 1 191 ? 24.431 -0.800 -15.915 1.00 51.91 191 VAL A O 1
ATOM 1543 N N . ASP A 1 192 ? 26.116 0.639 -15.630 1.00 58.19 192 ASP A N 1
ATOM 1544 C CA . ASP A 1 192 ? 25.592 1.254 -14.406 1.00 58.19 192 ASP A CA 1
ATOM 1545 C C . ASP A 1 192 ? 24.202 1.906 -14.555 1.00 58.19 192 ASP A C 1
ATOM 1547 O O . ASP A 1 192 ? 23.552 2.229 -13.560 1.00 58.19 192 ASP A O 1
ATOM 1551 N N . SER A 1 193 ? 23.709 2.135 -15.779 1.00 66.88 193 SER A N 1
ATOM 1552 C CA . SER A 1 193 ? 22.538 2.990 -16.008 1.00 66.88 193 SER A CA 1
ATOM 1553 C C . SER A 1 193 ? 21.189 2.339 -15.684 1.00 66.88 193 SER A C 1
ATOM 1555 O O . SER A 1 193 ? 20.328 3.026 -15.137 1.00 66.88 193 SER A O 1
ATOM 1557 N N . SER A 1 194 ? 20.964 1.050 -15.989 1.00 72.38 194 SER A N 1
ATOM 1558 C CA . SER A 1 194 ? 19.668 0.414 -15.671 1.00 72.38 194 SER A CA 1
ATOM 1559 C C . SER A 1 194 ? 19.561 0.081 -14.181 1.00 72.38 194 SER A C 1
ATOM 1561 O O . SER A 1 194 ? 18.538 0.359 -13.553 1.00 72.38 194 SER A O 1
ATOM 1563 N N . HIS A 1 195 ? 20.654 -0.424 -13.598 1.00 76.75 195 HIS A N 1
ATOM 1564 C CA . HIS A 1 195 ? 20.768 -0.711 -12.173 1.00 76.75 195 HIS A CA 1
ATOM 1565 C C . HIS A 1 195 ? 20.549 0.541 -11.336 1.00 76.75 195 HIS A C 1
ATOM 1567 O O . HIS A 1 195 ? 19.799 0.495 -10.364 1.00 76.75 195 HIS A O 1
ATOM 1573 N N . ARG A 1 196 ? 21.127 1.676 -11.742 1.00 81.44 196 ARG A N 1
ATOM 1574 C CA . ARG A 1 196 ? 20.898 2.954 -11.071 1.00 81.44 196 ARG A CA 1
ATOM 1575 C C . ARG A 1 196 ? 19.416 3.331 -11.038 1.00 81.44 196 ARG A C 1
ATOM 1577 O O . ARG A 1 196 ? 18.917 3.632 -9.963 1.00 81.44 196 ARG A O 1
ATOM 1584 N N . ILE A 1 197 ? 18.699 3.263 -12.163 1.00 84.38 197 ILE A N 1
ATOM 1585 C CA . ILE A 1 197 ? 17.262 3.598 -12.196 1.00 84.38 197 ILE A CA 1
ATOM 1586 C C . ILE A 1 197 ? 16.454 2.613 -11.344 1.00 84.38 197 ILE A C 1
ATOM 1588 O O . ILE A 1 197 ? 15.592 3.031 -10.573 1.00 84.38 197 ILE A O 1
ATOM 1592 N N . LYS A 1 198 ? 16.745 1.308 -11.434 1.00 88.25 198 LYS A N 1
ATOM 1593 C CA . LYS A 1 198 ? 16.097 0.289 -10.591 1.00 88.25 198 LYS A CA 1
ATOM 1594 C C . LYS A 1 198 ? 16.317 0.581 -9.102 1.00 88.25 198 LYS A C 1
ATOM 1596 O O . LYS A 1 198 ? 15.360 0.533 -8.331 1.00 88.25 198 LYS A O 1
ATOM 1601 N N . ASN A 1 199 ? 17.537 0.950 -8.713 1.00 89.38 199 ASN A N 1
ATOM 1602 C CA . ASN A 1 199 ? 17.877 1.319 -7.340 1.00 89.38 199 ASN A CA 1
ATOM 1603 C C . ASN A 1 199 ? 17.164 2.605 -6.903 1.00 89.38 199 ASN A C 1
ATOM 1605 O O . ASN A 1 199 ? 16.576 2.627 -5.829 1.00 89.38 199 ASN A O 1
ATOM 1609 N N . GLU A 1 200 ? 17.129 3.645 -7.740 1.00 90.44 200 GLU A N 1
ATOM 1610 C CA . GLU A 1 200 ? 16.428 4.897 -7.424 1.00 90.44 200 GLU A CA 1
ATOM 1611 C C . GLU A 1 200 ? 14.914 4.671 -7.231 1.00 90.44 200 GLU A C 1
ATOM 1613 O O . GLU A 1 200 ? 14.316 5.210 -6.294 1.00 90.44 200 GLU A O 1
ATOM 1618 N N . ILE A 1 201 ? 14.290 3.819 -8.056 1.00 92.69 201 ILE A N 1
ATOM 1619 C CA . ILE A 1 201 ? 12.886 3.412 -7.880 1.00 92.69 201 ILE A CA 1
ATOM 1620 C C . ILE A 1 201 ? 12.716 2.634 -6.572 1.00 92.69 201 ILE A C 1
ATOM 1622 O O . ILE A 1 201 ? 11.829 2.954 -5.775 1.00 92.69 201 ILE A O 1
ATOM 1626 N N . GLN A 1 202 ? 13.565 1.632 -6.329 1.00 95.12 202 GLN A N 1
ATOM 1627 C CA . GLN A 1 202 ? 13.523 0.807 -5.123 1.00 95.12 202 GLN A CA 1
ATOM 1628 C C . GLN A 1 202 ? 13.664 1.652 -3.854 1.00 95.12 202 GLN A C 1
ATOM 1630 O O . GLN A 1 202 ? 12.878 1.494 -2.915 1.00 95.12 202 GLN A O 1
ATOM 1635 N N . ASP A 1 203 ? 14.622 2.572 -3.827 1.00 94.44 203 ASP A N 1
ATOM 1636 C CA . ASP A 1 203 ? 14.879 3.463 -2.701 1.00 94.44 203 ASP A CA 1
ATOM 1637 C C . ASP A 1 203 ? 13.707 4.417 -2.474 1.00 94.44 203 ASP A C 1
ATOM 1639 O O . ASP A 1 203 ? 13.248 4.585 -1.337 1.00 94.44 203 ASP A O 1
ATOM 1643 N N . GLY A 1 204 ? 13.157 4.986 -3.551 1.00 94.44 204 GLY A N 1
ATOM 1644 C CA . GLY A 1 204 ? 11.979 5.845 -3.491 1.00 94.44 204 GLY A CA 1
ATOM 1645 C C . GLY A 1 204 ? 10.758 5.122 -2.914 1.00 94.44 204 GLY A C 1
ATOM 1646 O O . GLY A 1 204 ? 10.112 5.626 -1.988 1.00 94.44 204 GLY A O 1
ATOM 1647 N N . VAL A 1 205 ? 10.464 3.911 -3.396 1.00 95.94 205 VAL A N 1
ATOM 1648 C CA . VAL A 1 205 ? 9.348 3.091 -2.896 1.00 95.94 205 VAL A CA 1
ATOM 1649 C C . VAL A 1 205 ? 9.576 2.690 -1.438 1.00 95.94 205 VAL A C 1
ATOM 1651 O O . VAL A 1 205 ? 8.679 2.858 -0.606 1.00 95.94 205 VAL A O 1
ATOM 1654 N N . THR A 1 206 ? 10.788 2.248 -1.096 1.00 95.06 206 THR A N 1
ATOM 1655 C CA . THR A 1 206 ? 11.164 1.854 0.271 1.00 95.06 206 THR A CA 1
ATOM 1656 C C . THR A 1 206 ? 11.027 3.028 1.241 1.00 95.06 206 THR A C 1
ATOM 1658 O O . THR A 1 206 ? 10.550 2.868 2.367 1.00 95.06 206 THR A O 1
ATOM 1661 N N . LEU A 1 207 ? 11.389 4.243 0.820 1.00 95.38 207 LEU A N 1
ATOM 1662 C CA . LEU A 1 207 ? 11.205 5.451 1.622 1.00 95.38 207 LEU A CA 1
ATOM 1663 C C . LEU A 1 207 ? 9.721 5.739 1.887 1.00 95.38 207 LEU A C 1
ATOM 1665 O O . LEU A 1 207 ? 9.357 6.119 3.006 1.00 95.38 207 LEU A O 1
ATOM 1669 N N . ILE A 1 208 ? 8.855 5.560 0.886 1.00 94.88 208 ILE A N 1
ATOM 1670 C CA . ILE A 1 208 ? 7.405 5.729 1.052 1.00 94.88 208 ILE A CA 1
ATOM 1671 C C . ILE A 1 208 ? 6.852 4.673 2.014 1.00 94.88 208 ILE A C 1
ATOM 1673 O O . ILE A 1 208 ? 6.089 5.032 2.916 1.00 94.88 208 ILE A O 1
ATOM 1677 N N . GLU A 1 209 ? 7.269 3.414 1.869 1.00 93.06 209 GLU A N 1
ATOM 1678 C CA . GLU A 1 209 ? 6.853 2.295 2.721 1.00 93.06 209 GLU A CA 1
ATOM 1679 C C . GLU A 1 209 ? 7.291 2.481 4.181 1.00 93.06 209 GLU A C 1
ATOM 1681 O O . GLU A 1 209 ? 6.485 2.314 5.099 1.00 93.06 209 GLU A O 1
ATOM 1686 N N . ARG A 1 210 ? 8.532 2.923 4.423 1.00 91.25 210 ARG A N 1
ATOM 1687 C CA . ARG A 1 210 ? 9.015 3.275 5.773 1.00 91.25 210 ARG A CA 1
ATOM 1688 C C . ARG A 1 210 ? 8.220 4.424 6.393 1.00 91.25 210 ARG A C 1
ATOM 1690 O O . ARG A 1 210 ? 8.045 4.475 7.605 1.00 91.25 210 ARG A O 1
ATOM 1697 N N . ARG A 1 211 ? 7.716 5.344 5.565 1.00 91.81 211 ARG A N 1
ATOM 1698 C CA . ARG A 1 211 ? 6.848 6.462 5.974 1.00 91.81 211 ARG A CA 1
ATOM 1699 C C . ARG A 1 211 ? 5.361 6.091 5.982 1.00 91.81 211 ARG A C 1
ATOM 1701 O O . ARG A 1 211 ? 4.520 6.988 6.114 1.00 91.81 211 ARG A O 1
ATOM 1708 N N . LEU A 1 212 ? 5.005 4.821 5.787 1.00 91.06 212 LEU A N 1
ATOM 1709 C CA . LEU A 1 212 ? 3.637 4.338 5.917 1.00 91.06 212 LEU A CA 1
ATOM 1710 C C . LEU A 1 212 ? 3.325 4.152 7.403 1.00 91.06 212 LEU A C 1
ATOM 1712 O O . LEU A 1 212 ? 3.640 3.125 8.003 1.00 91.06 212 LEU A O 1
ATOM 1716 N N . MET A 1 213 ? 2.709 5.173 7.990 1.00 91.00 213 MET A N 1
ATOM 1717 C CA . MET A 1 213 ? 2.321 5.188 9.395 1.00 91.00 213 MET A CA 1
ATOM 1718 C C . MET A 1 213 ? 0.810 5.012 9.521 1.00 91.00 213 MET A C 1
ATOM 1720 O O . MET A 1 213 ? 0.036 5.594 8.759 1.00 91.00 213 MET A O 1
ATOM 1724 N N . GLY A 1 214 ? 0.389 4.238 10.516 1.00 92.50 214 GLY A N 1
ATOM 1725 C CA . GLY A 1 214 ? -1.011 4.193 10.917 1.00 92.50 214 GLY A CA 1
ATOM 1726 C C . GLY A 1 214 ? -1.469 5.480 11.594 1.00 92.50 214 GLY A C 1
ATOM 1727 O O . GLY A 1 214 ? -0.669 6.365 11.929 1.00 92.50 214 GLY A O 1
ATOM 1728 N N . LEU A 1 215 ? -2.775 5.570 11.826 1.00 93.44 215 LEU A N 1
ATOM 1729 C CA . LEU A 1 215 ? -3.363 6.667 12.583 1.00 93.44 215 LEU A CA 1
ATOM 1730 C C . LEU A 1 215 ? -2.953 6.590 14.057 1.00 93.44 215 LEU A C 1
ATOM 1732 O O . LEU A 1 215 ? -2.660 5.524 14.589 1.00 93.44 215 LEU A O 1
ATOM 1736 N N . LYS A 1 216 ? -2.942 7.747 14.724 1.00 93.31 216 LYS A N 1
ATOM 1737 C CA . LYS A 1 216 ? -2.637 7.850 16.157 1.00 93.31 216 LYS A CA 1
ATOM 1738 C C . LYS A 1 216 ? -3.935 7.915 16.950 1.00 93.31 216 LYS A C 1
ATOM 1740 O O . LYS A 1 216 ? -4.649 8.912 16.835 1.00 93.31 216 LYS A O 1
ATOM 1745 N N . LEU A 1 217 ? -4.202 6.902 17.772 1.00 89.56 217 LEU A N 1
ATOM 1746 C CA . LEU A 1 217 ? -5.478 6.733 18.472 1.00 89.56 217 LEU A CA 1
ATOM 1747 C C . LEU A 1 217 ? -5.873 7.956 19.308 1.00 89.56 217 LEU A C 1
ATOM 1749 O O . LEU A 1 217 ? -6.977 8.470 19.155 1.00 89.56 217 LEU A O 1
ATOM 1753 N N . LYS A 1 218 ? -4.948 8.494 20.115 1.00 89.94 218 LYS A N 1
ATOM 1754 C CA . LYS A 1 218 ? -5.198 9.685 20.948 1.00 89.94 218 LYS A CA 1
ATOM 1755 C C . LYS A 1 218 ? -5.657 10.900 20.137 1.00 89.94 218 LYS A C 1
ATOM 1757 O O . LYS A 1 218 ? -6.538 11.633 20.568 1.00 89.94 218 LYS A O 1
ATOM 1762 N N . ARG A 1 219 ? -5.083 11.106 18.944 1.00 87.50 219 ARG A N 1
ATOM 1763 C CA . ARG A 1 219 ? -5.454 12.228 18.063 1.00 87.50 219 ARG A CA 1
ATOM 1764 C C . ARG A 1 219 ? -6.832 12.041 17.447 1.00 87.50 219 ARG A C 1
ATOM 1766 O O . ARG A 1 219 ? -7.528 13.025 17.233 1.00 87.50 219 ARG A O 1
ATOM 1773 N N . GLU A 1 220 ? -7.188 10.808 17.113 1.00 87.06 220 GLU A N 1
ATOM 1774 C CA . GLU A 1 220 ? -8.493 10.504 16.531 1.00 87.06 220 GLU A CA 1
ATOM 1775 C C . GLU A 1 220 ? -9.601 10.562 17.596 1.00 87.06 220 GLU A C 1
ATOM 1777 O O . GLU A 1 220 ? -10.653 11.130 17.327 1.00 87.06 220 GLU A O 1
ATOM 1782 N N . ARG A 1 221 ? -9.343 10.101 18.829 1.00 83.44 221 ARG A N 1
ATOM 1783 C CA . ARG A 1 221 ? -10.280 10.240 19.960 1.00 83.44 221 ARG A CA 1
ATOM 1784 C C . ARG A 1 221 ? -10.527 11.695 20.363 1.00 83.44 221 ARG A C 1
ATOM 1786 O O . ARG A 1 221 ? -11.678 12.086 20.481 1.00 83.44 221 ARG A O 1
ATOM 1793 N N . ALA A 1 222 ? -9.483 12.522 20.461 1.00 83.75 222 ALA A N 1
ATOM 1794 C CA . ALA A 1 222 ? -9.642 13.939 20.811 1.00 83.75 222 ALA A CA 1
ATOM 1795 C C . ALA A 1 222 ? -10.549 14.712 19.830 1.00 83.75 222 ALA A C 1
ATOM 1797 O O . ALA A 1 222 ? -11.212 15.669 20.213 1.00 83.75 222 ALA A O 1
ATOM 1798 N N . ARG A 1 223 ? -10.603 14.299 18.556 1.00 76.56 223 ARG A N 1
ATOM 1799 C CA . ARG A 1 223 ? -11.523 14.887 17.567 1.00 76.56 223 ARG A CA 1
ATOM 1800 C C . ARG A 1 223 ? -12.980 14.535 17.846 1.00 76.56 223 ARG A C 1
ATOM 1802 O O . ARG A 1 223 ? -13.852 15.332 17.530 1.00 76.56 223 ARG A O 1
ATOM 1809 N N . PHE A 1 224 ? -13.228 13.359 18.412 1.00 69.06 224 PHE A N 1
ATOM 1810 C CA . PHE A 1 224 ? -14.567 12.929 18.785 1.00 69.06 224 PHE A CA 1
ATOM 1811 C C . PHE A 1 224 ? -15.072 13.675 20.018 1.00 69.06 224 PHE A C 1
ATOM 1813 O O . PHE A 1 224 ? -16.192 14.176 20.001 1.00 69.06 224 PHE A O 1
ATOM 1820 N N . ASP A 1 225 ? -14.222 13.825 21.037 1.00 65.31 225 ASP A N 1
ATOM 1821 C CA . ASP A 1 225 ? -14.574 14.586 22.241 1.00 65.31 225 ASP A CA 1
ATOM 1822 C C . ASP A 1 225 ? -14.951 16.038 21.886 1.00 65.31 225 ASP A C 1
ATOM 1824 O O . ASP A 1 225 ? -15.913 16.579 22.424 1.00 65.31 225 ASP A O 1
ATOM 1828 N N . LEU A 1 226 ? -14.256 16.645 20.914 1.00 58.72 226 LEU A N 1
ATOM 1829 C CA . LEU A 1 226 ? -14.579 17.982 20.397 1.00 58.72 226 LEU A CA 1
ATOM 1830 C C . LEU A 1 226 ? -15.893 18.026 19.595 1.00 58.72 226 LEU A C 1
ATOM 1832 O O . LEU A 1 226 ? -16.693 18.930 19.805 1.00 58.72 226 LEU A O 1
ATOM 1836 N N . GLN A 1 227 ? -16.160 17.049 18.720 1.00 55.84 227 GLN A N 1
ATOM 1837 C CA . GLN A 1 227 ? -17.410 17.003 17.940 1.00 55.84 227 GLN A CA 1
ATOM 1838 C C . GLN A 1 227 ? -18.657 16.766 18.807 1.00 55.84 227 GLN A C 1
ATOM 1840 O O . GLN A 1 227 ? -19.733 17.286 18.510 1.00 55.84 227 GLN A O 1
ATOM 1845 N N . MET A 1 228 ? -18.523 16.009 19.897 1.00 48.62 228 MET A N 1
ATOM 1846 C CA . MET A 1 228 ? -19.593 15.845 20.885 1.00 48.62 228 MET A CA 1
ATOM 1847 C C . MET A 1 228 ? -19.896 17.161 21.617 1.00 48.62 228 MET A C 1
ATOM 1849 O O . MET A 1 228 ? -21.049 17.439 21.919 1.00 48.62 228 MET A O 1
ATOM 1853 N N . LEU A 1 229 ? -18.892 18.005 21.871 1.00 45.03 229 LEU A N 1
ATOM 1854 C CA . LEU A 1 229 ? -19.097 19.311 22.512 1.00 45.03 229 LEU A CA 1
ATOM 1855 C C . LEU A 1 229 ? -19.791 20.323 21.585 1.00 45.03 229 LEU A C 1
ATOM 1857 O O . LEU A 1 229 ? -20.592 21.125 22.054 1.00 45.03 229 LEU A O 1
ATOM 1861 N N . GLU A 1 230 ? -19.530 20.268 20.277 1.00 48.88 230 GLU A N 1
ATOM 1862 C CA . GLU A 1 230 ? -20.140 21.168 19.282 1.00 48.88 230 GLU A CA 1
ATOM 1863 C C . GLU A 1 230 ? -21.616 20.850 18.982 1.00 48.88 230 GLU A C 1
ATOM 1865 O O . GLU A 1 230 ? -22.341 21.714 18.501 1.00 48.88 230 GLU A O 1
ATOM 1870 N N . THR A 1 231 ? -22.085 19.634 19.278 1.00 50.47 231 THR A N 1
ATOM 1871 C CA . THR A 1 231 ? -23.480 19.206 19.038 1.00 50.47 231 THR A CA 1
ATOM 1872 C C . THR A 1 231 ? -24.426 19.484 20.213 1.00 50.47 231 THR A C 1
ATOM 1874 O O . THR A 1 231 ? -25.618 19.189 20.128 1.00 50.47 231 THR A O 1
ATOM 1877 N N . HIS A 1 232 ? -23.916 20.080 21.294 1.00 43.09 232 HIS A N 1
ATOM 1878 C CA . HIS A 1 232 ? -24.670 20.430 22.501 1.00 43.09 232 HIS A CA 1
ATOM 1879 C C . HIS A 1 232 ? -24.881 21.946 22.697 1.00 43.09 232 HIS A C 1
ATOM 1881 O O . HIS A 1 232 ? -25.176 22.371 23.815 1.00 43.09 232 HIS A O 1
ATOM 1887 N N . LEU A 1 233 ? -24.754 22.753 21.637 1.00 37.69 233 LEU A N 1
ATOM 1888 C CA . LEU A 1 233 ? -25.027 24.199 21.644 1.00 37.69 233 LEU A CA 1
ATOM 1889 C C . LEU A 1 233 ? -26.251 24.558 20.798 1.00 37.69 233 LEU A C 1
ATOM 1891 O O . LEU A 1 233 ? -26.343 24.061 19.654 1.00 37.69 233 LEU A O 1
#

Solvent-accessible surface area (backbone atoms only — not comparable to full-atom values): 13047 Å² total; per-residue (Å²): 118,66,64,64,52,52,52,53,49,39,52,50,50,54,53,45,44,71,77,46,49,75,88,79,54,56,79,88,48,41,56,58,51,37,45,51,21,56,75,57,67,33,50,68,57,26,19,50,35,45,27,46,50,34,35,65,37,60,32,50,56,55,56,58,45,69,69,40,99,55,94,67,96,60,61,64,70,59,43,54,49,46,41,53,54,30,30,54,53,36,49,53,51,49,48,51,56,50,47,62,71,69,48,73,88,78,80,85,77,87,70,73,90,84,80,47,70,67,59,52,54,50,48,57,51,44,48,48,39,36,50,54,25,45,52,49,30,32,38,77,60,48,59,30,58,68,74,55,29,57,58,42,41,59,50,40,19,36,53,59,51,48,51,47,60,62,64,56,68,55,58,31,64,67,43,54,54,39,57,61,45,29,79,74,68,75,58,89,69,84,60,69,67,51,57,48,53,52,46,55,47,38,52,52,44,49,53,52,57,74,65,60,68,34,58,58,50,72,66,59,50,54,54,49,61,50,54,59,59,65,74,75,114

Mean predicted aligned error: 10.18 Å

Sequence (233 aa):
MHEATNLIIAKWARSYFHASPIIDHRLSDLPFLFFIAWVFNMEDEFQQVTRQMQYKTVGSIIDSVASFPVDLPILHSSIQKLERAKREKITRVIEIIRQMIATPLIDSAEPSAEVNHKKMYSRRRCDRVVLDGLISAASQKDIWPLDVAQSLVDTSSFFRIAGKATTLDFTTECERLLNLHTIQTGVMFEVDSSHRIKNEIQDGVTLIERRLMGLKLKRERARFDLQMLETHL